Protein 2C4W (pdb70)

InterPro domains:
  IPR001874 Dehydroquinase, class II [MF_00169] (1-167)
  IPR001874 Dehydroquinase, class II [PF01220] (2-141)
  IPR001874 Dehydroquinase, class II [PIRSF001399] (1-146)
  IPR001874 Dehydroquinase, class II [PTHR21272] (1-148)
  IPR001874 Dehydroquinase, class II [TIGR01088] (2-144)
  IPR001874 Dehydroquinase, class II [cd00466] (2-143)
  IPR018509 Dehydroquinase, class II, conserved site [PS01029] (6-23)
  IPR036441 Dehydroquinase, class II superfamily [G3DSA:3.40.50.9100] (1-150)
  IPR036441 Dehydroquinase, class II superfamily [SSF52304] (1-155)

Solvent-accessible surface area: 9225 Å² total; per-residue (Å²): 102,67,149,69,124,154,55,29,124,7,44,0,0,0,0,0,0,16,105,18,61,92,22,20,120,177,87,4,96,76,71,59,60,30,32,12,102,80,1,19,102,66,0,81,66,60,12,170,145,43,143,61,68,19,83,16,47,57,58,49,5,78,131,68,41,74,0,35,93,24,1,111,92,1,81,64,49,112,20,43,0,0,0,0,4,0,14,50,45,0,21,97,5,102,49,0,9,66,20,7,118,143,2,76,41,27,7,11,0,0,7,16,54,67,7,102,76,106,72,139,136,55,69,74,22,93,0,7,93,29,10,86,31,62,27,49,39,97,4,18,107,0,0,22,62,0,0,121,36,0,18,88,70,4,47,125,74,39,59,147,96,66,52,75,224,117,104,156

B-factor: mean 28.84, std 15.96, range [11.35, 85.34]

Sequence (168 aa):
AGLVPRRGGSSHHMKILVIQGPNLNMLGHRDPRLYGMVTLDQIHEIMQQTFVKQGNLDDVELEFFQTNFEGEIIDKIQESVGSEYEGIIINPGAFSHTSIAIADAIMLAGKPVIEVHLTNIQQAREEFRKNSYTGAACGGVIMGFGPLGYNMALMAMVNNILAAEEMMKKAAFFQQEEAAQQKKNNNP

Nearest PDB structures (foldseek):
  2c4w-assembly1_A-2  TM=1.006E+00  e=9.616E-34  Helicobacter pylori
  2wks-assembly1_F-2  TM=9.704E-01  e=5.208E-27  Helicobacter pylori
  2c57-assembly1_F  TM=9.586E-01  e=1.495E-26  Helicobacter pylori
  2c57-assembly1_J  TM=9.465E-01  e=6.990E-25  Helicobacter pylori
  6cv6-assembly3_G  TM=9.467E-01  e=1.539E-14  Paraburkholderia phymatum STM815

Organism: Helicobacter pylori (strain ATCC 700392 / 26695) (NCBI:txid85962)

Structure (mmCIF, N/CA/C/O backbone):
data_2C4W
#
_entry.id   2C4W
#
_cell.length_a   131.370
_cell.length_b   131.370
_cell.length_c   131.370
_cell.angle_alpha   90.00
_cell.angle_beta   90.00
_cell.angle_gamma   90.00
#
_symmetry.space_group_name_H-M   'F 2 3'
#
loop_
_entity.id
_entity.type
_entity.pdbx_description
1 polymer '3-DEHYDROQUINATE DEHYDRATASE'
2 non-polymer 'N-TETRAZOL-5-YL 9-OXO-9H-XANTHENE-2 SULPHONAMIDE'
3 non-polymer GLYCEROL
4 non-polymer IMIDAZOLE
5 water water
#
loop_
_atom_site.group_PDB
_atom_site.id
_atom_site.type_symbol
_atom_site.label_atom_id
_atom_site.label_alt_id
_atom_site.label_comp_id
_atom_site.label_asym_id
_atom_site.label_entity_id
_atom_site.label_seq_id
_atom_site.pdbx_PDB_ins_code
_atom_site.Cartn_x
_atom_site.Cartn_y
_atom_site.Cartn_z
_atom_site.occupancy
_atom_site.B_iso_or_equiv
_atom_site.auth_seq_id
_atom_site.auth_comp_id
_atom_site.auth_asym_id
_atom_site.auth_atom_id
_atom_site.pdbx_PDB_model_num
ATOM 1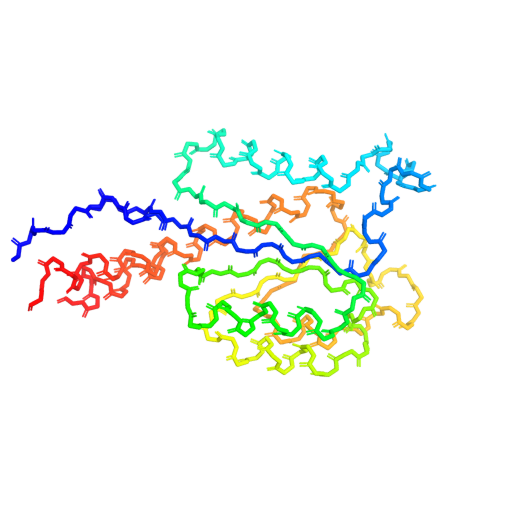 N N . ALA A 1 1 ? 0.921 87.533 87.235 1.00 36.39 -8 ALA A N 1
ATOM 2 C CA . ALA A 1 1 ? 2.321 87.525 86.697 1.00 35.24 -8 ALA A CA 1
ATOM 3 C C . ALA A 1 1 ? 3.230 88.601 87.325 1.00 35.02 -8 ALA A C 1
ATOM 4 O O . ALA A 1 1 ? 2.881 89.800 87.364 1.00 36.15 -8 ALA A O 1
ATOM 6 N N . GLY A 1 2 ? 4.417 88.176 87.761 1.00 33.28 -7 GLY A N 1
ATOM 7 C CA . GLY A 1 2 ? 5.368 89.049 88.462 1.00 31.15 -7 GLY A CA 1
ATOM 8 C C . GLY A 1 2 ? 4.947 89.329 89.900 1.00 29.60 -7 GLY A C 1
ATOM 9 O O . GLY A 1 2 ? 5.437 90.256 90.537 1.00 29.05 -7 GLY A O 1
ATOM 10 N N . LEU A 1 3 ? 4.075 88.486 90.431 1.00 27.53 -6 LEU A N 1
ATOM 11 C CA . LEU A 1 3 ? 3.520 88.728 91.754 1.00 26.75 -6 LEU A CA 1
ATOM 12 C C . LEU A 1 3 ? 4.175 87.844 92.812 1.00 25.85 -6 LEU A C 1
ATOM 13 O O . LEU A 1 3 ? 3.788 87.890 93.974 1.00 21.91 -6 LEU A O 1
ATOM 18 N N . VAL A 1 4 ? 5.156 87.030 92.421 1.00 26.33 -5 VAL A N 1
ATOM 19 C CA . VAL A 1 4 ? 5.842 86.164 93.389 1.00 28.57 -5 VAL A CA 1
ATOM 20 C C . VAL A 1 4 ? 7.324 86.544 93.468 1.00 29.90 -5 VAL A C 1
ATOM 21 O O . VAL A 1 4 ? 8.122 86.143 92.611 1.00 30.67 -5 VAL A O 1
ATOM 25 N N . PRO A 1 5 ? 7.701 87.340 94.482 1.00 31.08 -4 PRO A N 1
ATOM 26 C CA . PRO A 1 5 ? 9.101 87.701 94.608 1.00 32.75 -4 PRO A CA 1
ATOM 27 C C . PRO A 1 5 ? 10.032 86.513 94.819 1.00 34.80 -4 PRO A C 1
ATOM 28 O O . PRO A 1 5 ? 9.620 85.455 95.296 1.00 34.94 -4 PRO A O 1
ATOM 32 N N A ARG A 1 6 ? 11.281 86.699 94.383 0.50 35.88 -3 ARG A N 1
ATOM 33 N N B ARG A 1 6 ? 11.296 86.721 94.521 0.50 35.60 -3 ARG A N 1
ATOM 34 C CA A ARG A 1 6 ? 12.353 85.696 94.456 0.50 36.67 -3 ARG A CA 1
ATOM 35 C CA B ARG A 1 6 ? 12.333 85.862 95.041 0.50 36.42 -3 ARG A CA 1
ATOM 36 C C A ARG A 1 6 ? 13.559 86.257 95.222 0.50 37.37 -3 ARG A C 1
ATOM 37 C C B ARG A 1 6 ? 12.759 86.530 96.365 0.50 36.39 -3 ARG A C 1
ATOM 38 O O A ARG A 1 6 ? 13.753 87.471 95.270 0.50 37.74 -3 ARG A O 1
ATOM 39 O O B ARG A 1 6 ? 12.924 87.757 96.420 0.50 37.26 -3 ARG A O 1
ATOM 54 N N A GLY A 1 7 ? 14.405 85.376 95.753 0.50 37.80 -2 GLY A N 1
ATOM 55 N N B GLY A 1 7 ? 12.895 85.749 97.440 0.50 35.95 -2 GLY A N 1
ATOM 56 C CA A GLY A 1 7 ? 14.369 83.968 95.386 0.50 38.05 -2 GLY A CA 1
ATOM 57 C CA B GLY A 1 7 ? 12.872 84.308 97.348 0.50 35.08 -2 GLY A CA 1
ATOM 58 C C A GLY A 1 7 ? 14.216 82.959 96.511 0.50 38.23 -2 GLY A C 1
ATOM 59 C C B GLY A 1 7 ? 12.467 83.488 98.568 0.50 34.13 -2 GLY A C 1
ATOM 60 O O A GLY A 1 7 ? 13.118 82.465 96.763 0.50 38.82 -2 GLY A O 1
ATOM 61 O O B GLY A 1 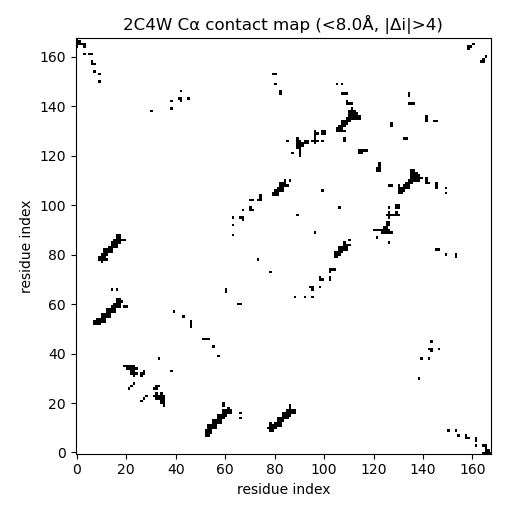7 ? 12.687 83.842 99.727 0.50 32.49 -2 GLY A O 1
ATOM 62 N N A SER A 1 8 ? 15.309 82.630 97.190 0.50 37.90 -1 SER A N 1
ATOM 63 N N B SER A 1 8 ? 11.881 82.352 98.248 0.50 33.83 -1 SER A N 1
ATOM 64 C CA A SER A 1 8 ? 15.30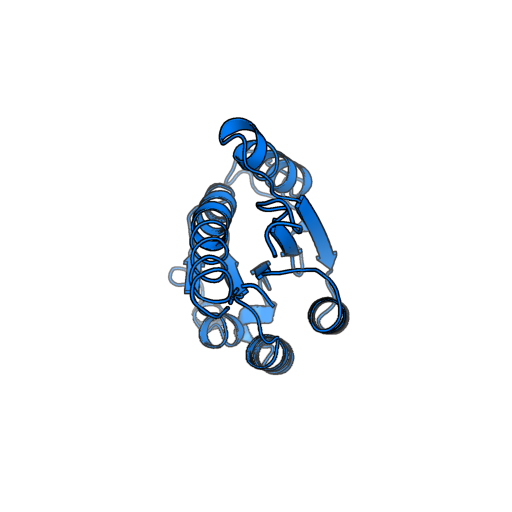9 81.393 97.965 0.50 37.65 -1 SER A CA 1
ATOM 65 C CA B SER A 1 8 ? 11.557 81.321 99.204 0.50 33.55 -1 SER A CA 1
ATOM 66 C C A SER A 1 8 ? 15.468 81.484 99.468 0.50 36.89 -1 SER A C 1
ATOM 67 C C B SER A 1 8 ? 12.809 80.810 99.925 0.50 33.50 -1 SER A C 1
ATOM 68 O O A SER A 1 8 ? 16.467 81.993 99.978 0.50 37.49 -1 SER A O 1
ATOM 69 O O B SER A 1 8 ? 12.725 80.285 101.030 0.50 33.67 -1 SER A O 1
ATOM 74 N N A HIS A 1 9 ? 14.468 80.968 100.170 0.50 36.01 0 HIS A N 1
ATOM 75 N N B HIS A 1 9 ? 13.976 80.920 99.303 0.50 33.31 0 HIS A N 1
ATOM 76 C CA A HIS A 1 9 ? 14.754 80.188 101.358 0.50 34.27 0 HIS A CA 1
ATOM 77 C CA B HIS A 1 9 ? 15.192 80.432 99.977 0.50 33.29 0 HIS A CA 1
ATOM 78 C C A HIS A 1 9 ? 14.933 78.748 100.891 0.50 34.08 0 HIS A C 1
ATOM 79 C C B HIS A 1 9 ? 15.135 78.893 100.211 0.50 33.31 0 HIS A C 1
ATOM 80 O O A HIS A 1 9 ? 13.947 78.030 100.647 0.50 34.10 0 HIS A O 1
ATOM 81 O O B HIS A 1 9 ? 14.165 78.253 99.803 0.50 33.60 0 HIS A O 1
ATOM 94 N N . MET A 1 10 ? 16.184 78.312 100.809 1.00 32.93 1 MET A N 1
ATOM 95 C CA . MET A 1 10 ? 16.432 76.864 100.735 1.00 32.21 1 MET A CA 1
ATOM 96 C C . MET A 1 10 ? 16.374 76.249 102.131 1.00 30.18 1 MET A C 1
ATOM 97 O O . MET A 1 10 ? 16.988 76.765 103.040 1.00 31.49 1 MET A O 1
ATOM 102 N N . LYS A 1 11 ? 15.635 75.158 102.283 1.00 28.58 2 LYS A N 1
ATOM 103 C CA . LYS A 1 11 ? 15.518 74.445 103.572 1.00 27.64 2 LYS A CA 1
ATOM 104 C C . LYS A 1 11 ? 16.178 73.103 103.413 1.00 24.97 2 LYS A C 1
ATOM 105 O O . LYS A 1 11 ? 15.721 72.293 102.596 1.00 24.94 2 LYS A O 1
ATOM 111 N N . ILE A 1 12 ? 17.256 72.887 104.170 1.00 21.55 3 ILE A N 1
ATOM 112 C CA . ILE A 1 12 ? 18.018 71.635 104.131 1.00 20.67 3 ILE A CA 1
ATOM 113 C C . ILE A 1 12 ? 18.001 70.969 105.490 1.00 19.23 3 ILE A C 1
ATOM 114 O O . ILE A 1 12 ? 18.289 71.600 106.512 1.00 18.44 3 ILE A O 1
ATOM 119 N N . LEU A 1 13 ? 17.699 69.672 105.479 1.00 18.27 4 LEU A N 1
ATOM 120 C CA . LEU A 1 13 ? 17.629 68.852 106.695 1.00 17.60 4 LEU A CA 1
ATOM 121 C C . LEU A 1 13 ? 18.907 68.036 106.803 1.00 16.80 4 LEU A C 1
ATOM 122 O O . LEU A 1 13 ? 19.292 67.393 105.832 1.00 17.70 4 LEU A O 1
ATOM 127 N N . VAL A 1 14 ? 19.541 68.104 107.962 1.00 15.41 5 VAL A N 1
ATOM 128 C CA . VAL A 1 14 ? 20.790 67.371 108.232 1.00 14.86 5 VAL A CA 1
ATOM 129 C C . VAL A 1 14 ? 20.490 66.272 109.271 1.00 15.16 5 VAL A C 1
ATOM 130 O O . VAL A 1 14 ? 20.114 66.580 110.384 1.00 15.12 5 VAL A O 1
ATOM 134 N N . ILE A 1 15 ? 20.621 65.003 108.875 1.00 14.31 6 ILE A N 1
ATOM 135 C CA . ILE A 1 15 ? 20.306 63.862 109.716 1.00 14.71 6 ILE A CA 1
ATOM 136 C C . ILE A 1 15 ? 21.595 63.133 110.067 1.00 14.18 6 ILE A C 1
ATOM 137 O O . ILE A 1 15 ? 22.377 62.766 109.158 1.00 13.55 6 ILE A O 1
ATOM 142 N N . GLN A 1 16 ? 21.835 62.994 111.374 1.00 14.03 7 GLN A N 1
ATOM 143 C CA . GLN A 1 16 ? 23.036 62.351 111.908 1.00 13.94 7 GLN A CA 1
ATOM 144 C C . GLN A 1 16 ? 22.625 61.066 112.611 1.00 12.62 7 GLN A C 1
ATOM 145 O O . GLN A 1 16 ? 21.742 61.083 113.464 1.00 14.02 7 GLN A O 1
ATOM 151 N N . GLY A 1 17 ? 23.291 59.972 112.273 1.00 13.04 8 GLY A N 1
ATOM 152 C CA . GLY A 1 17 ? 22.999 58.670 112.798 1.00 12.24 8 GLY A CA 1
ATOM 153 C C . GLY A 1 17 ? 23.749 58.277 114.062 1.00 12.09 8 GLY A C 1
ATOM 154 O O . GLY A 1 17 ? 24.180 59.131 114.842 1.00 12.79 8 GLY A O 1
ATOM 155 N N . PRO A 1 18 ? 23.824 56.963 114.324 1.00 12.43 9 PRO A N 1
ATOM 156 C CA . PRO A 1 18 ? 24.190 56.510 115.660 1.00 12.57 9 PRO A CA 1
ATOM 157 C C . PRO A 1 18 ? 25.617 56.896 116.066 1.00 12.83 9 PRO A C 1
ATOM 158 O O . PRO A 1 18 ? 26.542 56.966 115.238 1.00 12.59 9 PRO A O 1
ATOM 162 N N . ASN A 1 19 ? 25.763 57.138 117.368 1.00 13.17 10 ASN A N 1
ATOM 163 C CA . ASN A 1 19 ? 27.030 57.420 118.048 1.00 12.96 10 ASN A CA 1
ATOM 164 C C . ASN A 1 19 ? 27.648 58.794 117.797 1.00 13.65 10 ASN A C 1
ATOM 165 O O . ASN A 1 19 ? 28.514 59.229 118.562 1.00 14.94 10 ASN A O 1
ATOM 170 N N . LEU A 1 20 ? 27.222 59.488 116.737 1.00 14.21 11 LEU A N 1
ATOM 171 C CA . LEU A 1 20 ? 27.787 60.791 116.396 1.00 14.29 11 LEU A CA 1
ATOM 172 C C . LEU A 1 20 ? 27.627 61.847 117.483 1.00 15.00 11 LEU A C 1
ATOM 173 O O . LEU A 1 20 ? 28.470 62.758 117.589 1.00 15.50 11 LEU A O 1
ATOM 178 N N . ASN A 1 21 ? 26.581 61.723 118.290 1.00 14.85 12 ASN A N 1
ATOM 179 C CA . ASN A 1 21 ? 26.408 62.628 119.425 1.00 15.79 12 ASN A CA 1
ATOM 180 C C . ASN A 1 21 ? 27.525 62.565 120.478 1.00 16.57 12 ASN A C 1
ATOM 181 O O . ASN A 1 21 ? 27.647 63.479 121.302 1.00 17.88 12 ASN A O 1
ATOM 186 N N . MET A 1 22 ? 28.346 61.521 120.448 1.00 17.33 13 MET A N 1
ATOM 187 C CA . MET A 1 22 ? 29.435 61.386 121.415 1.00 18.13 13 MET A CA 1
ATOM 188 C C . MET A 1 22 ? 30.754 61.962 120.918 1.00 18.91 13 MET A C 1
ATOM 189 O O . MET A 1 22 ? 31.764 61.865 121.616 1.00 20.51 13 MET A O 1
ATOM 194 N N . LEU A 1 23 ? 30.764 62.541 119.717 1.00 19.03 14 LEU A N 1
ATOM 195 C CA . LEU A 1 23 ? 31.969 63.235 119.229 1.00 21.43 14 LEU A CA 1
ATOM 196 C C . LEU A 1 23 ? 32.485 64.240 120.243 1.00 22.69 14 LEU A C 1
ATOM 197 O O . LEU A 1 23 ? 31.731 65.018 120.813 1.00 22.68 14 LEU A O 1
ATOM 202 N N . GLY A 1 24 ? 33.777 64.178 120.494 1.00 25.97 15 GLY A N 1
ATOM 203 C CA . GLY A 1 24 ? 34.448 65.200 121.264 1.00 29.64 15 GLY A CA 1
ATOM 204 C C . GLY A 1 24 ? 34.301 64.957 122.734 1.00 32.88 15 GLY A C 1
ATOM 205 O O . GLY A 1 24 ? 34.706 65.796 123.547 1.00 35.04 15 GLY A O 1
ATOM 206 N N . HIS A 1 25 ? 33.722 63.813 123.090 1.00 35.90 16 HIS A N 1
ATOM 207 C CA . HIS A 1 25 ? 33.622 63.393 124.483 1.00 38.29 16 HIS A CA 1
ATOM 208 C C . HIS A 1 25 ? 34.430 62.093 124.712 1.00 40.87 16 HIS A C 1
ATOM 209 O O . HIS A 1 25 ? 35.013 61.899 125.796 1.00 42.49 16 HIS A O 1
ATOM 216 N N . ARG A 1 26 ? 34.496 61.237 123.682 0.80 42.66 17 ARG A N 1
ATOM 217 C CA . ARG A 1 26 ? 35.323 60.009 123.679 0.80 43.74 17 ARG A CA 1
ATOM 218 C C . ARG A 1 26 ? 36.459 60.123 122.665 0.80 45.08 17 ARG A C 1
ATOM 219 O O . ARG A 1 26 ? 37.605 59.744 122.931 0.80 45.85 17 ARG A O 1
ATOM 227 N N . ASP A 1 27 ? 36.071 60.591 121.483 0.80 45.93 18 ASP A N 1
ATOM 228 C CA . ASP A 1 27 ? 36.935 61.029 120.394 0.80 46.46 18 ASP A CA 1
ATOM 229 C C . ASP A 1 27 ? 36.136 62.226 119.873 0.80 47.13 18 ASP A C 1
ATOM 230 O O . ASP A 1 27 ? 35.063 62.477 120.386 0.80 47.69 18 ASP A O 1
ATOM 235 N N . PRO A 1 28 ? 36.627 62.974 118.878 0.80 47.97 19 PRO A N 1
ATOM 236 C CA . PRO A 1 28 ? 37.865 62.787 118.187 0.80 48.41 19 PRO A CA 1
ATOM 237 C C . PRO A 1 28 ? 38.974 63.664 118.771 0.80 48.70 19 PRO A C 1
ATOM 238 O O . PRO A 1 28 ? 38.941 64.897 118.666 0.80 49.13 19 PRO A O 1
ATOM 242 N N . ARG A 1 29 ? 39.938 63.012 119.411 0.80 48.74 20 ARG A N 1
ATOM 243 C CA . ARG A 1 29 ? 41.292 63.526 119.398 0.80 48.55 20 ARG A CA 1
ATOM 244 C C . ARG A 1 29 ? 41.692 63.608 117.921 0.80 48.56 20 ARG A C 1
ATOM 245 O O . ARG A 1 29 ? 42.582 64.380 117.552 0.80 48.96 20 ARG A O 1
ATOM 247 N N . LEU A 1 30 ? 41.018 62.808 117.085 0.80 48.31 21 LEU A N 1
ATOM 248 C CA . LEU A 1 30 ? 41.176 62.841 115.623 0.80 47.61 21 LEU A CA 1
ATOM 249 C C . LEU A 1 30 ? 40.887 64.195 114.962 0.80 47.23 21 LEU A C 1
ATOM 250 O O . LEU A 1 30 ? 41.444 64.475 113.897 0.80 47.69 21 LEU A O 1
ATOM 252 N N . TYR A 1 31 ? 40.019 65.010 115.571 0.80 46.16 22 TYR A N 1
ATOM 253 C CA . TYR A 1 31 ? 39.819 66.414 115.163 0.80 45.22 22 TYR A CA 1
ATOM 254 C C . TYR A 1 31 ? 39.945 67.342 116.385 0.80 44.57 22 TYR A C 1
ATOM 255 O O . TYR A 1 31 ? 39.437 68.456 116.376 0.80 45.27 22 TYR A O 1
ATOM 264 N N . GLY A 1 32 ? 40.620 66.877 117.439 0.80 43.40 23 GLY A N 1
ATOM 265 C CA . GLY A 1 32 ? 40.907 67.707 118.615 0.80 41.93 23 GLY A CA 1
ATOM 266 C C . GLY A 1 32 ? 39.703 68.090 119.461 0.80 40.86 23 GLY A C 1
ATOM 267 O O . GLY A 1 32 ? 39.609 69.223 119.943 0.80 41.87 23 GLY A O 1
ATOM 268 N N . MET A 1 33 ? 38.786 67.150 119.662 1.00 38.80 24 MET A N 1
ATOM 269 C CA . MET A 1 33 ? 37.629 67.372 120.535 1.00 36.40 24 MET A CA 1
ATOM 270 C C . MET A 1 33 ? 36.532 68.260 119.936 1.00 34.19 24 MET A C 1
ATOM 271 O O . MET A 1 33 ? 35.784 68.909 120.677 1.00 34.42 24 MET A O 1
ATOM 273 N N . VAL A 1 34 ? 36.409 68.250 118.613 1.00 31.41 25 VAL A N 1
ATOM 274 C CA . VAL A 1 34 ? 35.235 68.824 117.939 1.00 28.89 25 VAL A CA 1
ATOM 275 C C . VAL A 1 34 ? 33.982 68.022 118.348 1.00 26.01 25 VAL A C 1
ATOM 276 O O . VAL A 1 34 ? 34.011 66.818 118.336 1.00 25.44 25 VAL A O 1
ATOM 280 N N . THR A 1 35 ? 32.913 68.712 118.721 1.00 22.60 26 THR A N 1
ATOM 281 C CA . THR A 1 35 ? 31.643 68.077 119.080 1.00 21.40 26 THR A CA 1
ATOM 282 C C . THR A 1 35 ? 30.679 68.086 117.875 1.00 19.09 26 THR A C 1
ATOM 283 O O . THR A 1 35 ? 30.870 68.803 116.911 1.00 18.19 26 THR A O 1
ATOM 287 N N . LEU A 1 36 ? 29.612 67.285 117.940 1.00 17.55 27 LEU A N 1
ATOM 288 C CA . LEU A 1 36 ? 28.580 67.335 116.920 1.00 18.22 27 LEU A CA 1
ATOM 289 C C . LEU A 1 36 ? 27.911 68.715 116.827 1.00 17.54 27 LEU A C 1
ATOM 290 O O . LEU A 1 36 ? 27.731 69.228 115.725 1.00 16.44 27 LEU A O 1
ATOM 295 N N . ASP A 1 37 ? 27.579 69.338 117.959 1.00 18.02 28 ASP A N 1
ATOM 296 C CA . ASP A 1 37 ? 27.044 70.704 117.931 1.00 19.05 28 ASP A CA 1
ATOM 297 C C . ASP A 1 37 ? 27.971 71.672 117.213 1.00 18.93 28 ASP A C 1
ATOM 298 O O . ASP A 1 37 ? 27.511 72.511 116.439 1.00 18.62 28 ASP A O 1
ATOM 303 N N . GLN A 1 38 ? 29.269 71.529 117.451 1.00 18.01 29 GLN A N 1
ATOM 304 C CA . GLN A 1 38 ? 30.261 72.337 116.745 1.00 19.72 29 GLN A CA 1
ATOM 305 C C . GLN A 1 38 ? 30.257 72.146 115.231 1.00 18.77 29 GLN A C 1
ATOM 306 O O . GLN A 1 38 ? 30.341 73.130 114.487 1.00 19.31 29 GLN A O 1
ATOM 312 N N . ILE A 1 39 ? 30.132 70.893 114.754 1.00 17.85 30 ILE A N 1
ATOM 313 C CA . ILE A 1 39 ? 29.953 70.681 113.315 1.00 17.97 30 ILE A CA 1
ATOM 314 C C . ILE A 1 39 ? 28.728 71.453 112.787 1.00 17.74 30 ILE A C 1
ATOM 315 O O . ILE A 1 39 ? 28.766 72.082 111.714 1.00 17.47 30 ILE A O 1
ATOM 320 N N . HIS A 1 40 ? 27.634 71.428 113.540 1.00 17.25 31 HIS A N 1
ATOM 321 C CA . HIS A 1 40 ? 26.420 72.118 113.101 1.00 17.65 31 HIS A CA 1
ATOM 322 C C . HIS A 1 40 ? 26.608 73.646 113.047 1.00 18.28 31 HIS A C 1
ATOM 323 O O . HIS A 1 40 ? 26.187 74.290 112.099 1.00 18.26 31 HIS A O 1
ATOM 330 N N . GLU A 1 41 ? 27.317 74.161 114.039 1.00 18.52 32 GLU A N 1
ATOM 331 C CA . GLU A 1 41 ? 27.703 75.577 114.046 1.00 19.11 32 GLU A CA 1
ATOM 332 C C . GLU A 1 41 ? 28.580 75.943 112.844 1.00 19.15 32 GLU A C 1
ATOM 333 O O . GLU A 1 41 ? 28.402 76.995 112.233 1.00 20.22 32 GLU A O 1
ATOM 339 N N . ILE A 1 42 ? 29.523 75.077 112.509 1.00 18.70 33 ILE A N 1
ATOM 340 C CA . ILE A 1 42 ? 30.372 75.231 111.334 1.00 18.73 33 ILE A CA 1
ATOM 341 C C . ILE A 1 42 ? 29.561 75.344 110.057 1.00 18.27 33 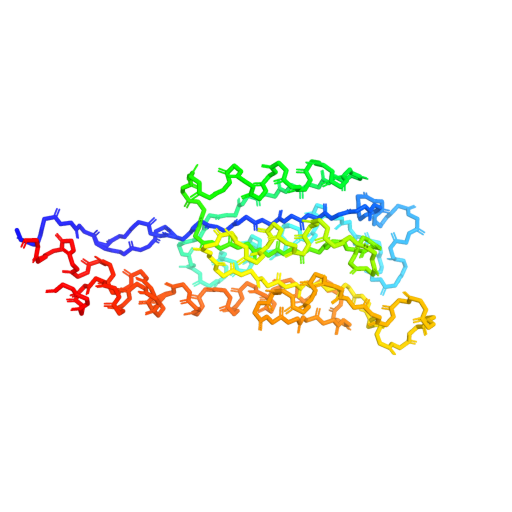ILE A C 1
ATOM 342 O O . ILE A 1 42 ? 29.802 76.219 109.201 1.00 19.23 33 ILE A O 1
ATOM 347 N N . MET A 1 43 ? 28.556 74.491 109.926 1.00 17.78 34 MET A N 1
ATOM 348 C CA . MET A 1 43 ? 27.657 74.554 108.774 1.00 18.90 34 MET A CA 1
ATOM 349 C C . MET A 1 43 ? 26.886 75.874 108.729 1.00 20.25 34 MET A C 1
ATOM 350 O O . MET A 1 43 ? 26.756 76.484 107.671 1.00 20.00 34 MET A O 1
ATOM 355 N N . GLN A 1 44 ? 26.386 76.326 109.878 1.00 20.88 35 GLN A N 1
ATOM 356 C CA A GLN A 1 44 ? 25.673 77.600 109.957 0.50 21.69 35 GLN A CA 1
ATOM 357 C CA B GLN A 1 44 ? 25.668 77.596 109.939 0.50 21.42 35 GLN A CA 1
ATOM 358 C C . GLN A 1 44 ? 26.579 78.766 109.566 1.00 22.01 35 GLN A C 1
ATOM 359 O O . GLN A 1 44 ? 26.146 79.681 108.868 1.00 23.18 35 GLN A O 1
ATOM 370 N N . THR A 1 45 ? 27.829 78.722 110.020 1.00 22.40 36 THR A N 1
ATOM 371 C CA . THR A 1 45 ? 28.810 79.761 109.675 1.00 23.25 36 THR A CA 1
ATOM 372 C C . THR A 1 45 ? 29.096 79.760 108.172 1.00 24.17 36 THR A C 1
ATOM 373 O O . THR A 1 45 ? 29.251 80.805 107.560 1.00 24.62 36 THR A O 1
ATOM 377 N N . PHE A 1 46 ? 29.171 78.581 107.559 1.00 24.65 37 PHE A N 1
ATOM 378 C CA . PHE A 1 46 ? 29.344 78.493 106.113 1.00 25.44 37 PHE A CA 1
ATOM 379 C C . PHE A 1 46 ? 28.250 79.248 105.366 1.00 26.45 37 PHE A C 1
ATOM 380 O O . PHE A 1 46 ? 28.531 80.005 104.427 1.00 27.01 37 PHE A O 1
ATOM 388 N N . VAL A 1 47 ? 27.010 79.064 105.798 1.00 28.34 38 VAL A N 1
ATOM 389 C CA . VAL A 1 47 ? 25.840 79.736 105.244 1.00 29.32 38 VAL A CA 1
ATOM 390 C C . VAL A 1 47 ? 25.982 81.252 105.412 1.00 31.21 38 VAL A C 1
ATOM 391 O O . VAL A 1 47 ? 25.770 81.992 104.457 1.00 32.40 38 VAL A O 1
ATOM 395 N N . LYS A 1 48 ? 26.311 81.686 106.628 1.00 32.51 39 LYS A N 1
ATOM 396 C CA . LYS A 1 48 ? 26.481 83.118 106.939 1.00 33.39 39 LYS A CA 1
ATOM 397 C C . LYS A 1 48 ? 27.591 83.728 106.089 1.00 34.29 39 LYS A C 1
ATOM 398 O O . LYS A 1 48 ? 27.377 84.760 105.432 1.00 35.23 39 LYS A O 1
ATOM 404 N N . GLN A 1 49 ? 28.771 83.112 106.106 1.00 34.82 40 GLN A N 1
ATOM 405 C CA . GLN A 1 49 ? 29.918 83.630 105.351 1.00 35.94 40 GLN A CA 1
ATOM 406 C C . GLN A 1 49 ? 29.633 83.764 103.850 1.00 36.47 40 GLN A C 1
ATOM 407 O O . GLN A 1 49 ? 30.193 84.643 103.191 1.00 36.82 40 GLN A O 1
ATOM 413 N N . GLY A 1 50 ? 28.776 82.904 103.307 1.00 36.57 41 GLY A N 1
ATOM 414 C CA . GLY A 1 50 ? 28.368 82.989 101.900 1.00 36.93 41 GLY A CA 1
ATOM 415 C C . GLY A 1 50 ? 27.134 83.850 101.644 1.00 37.44 41 GLY A C 1
ATOM 416 O O . GLY A 1 50 ? 26.665 83.960 100.499 1.00 37.34 41 GLY A O 1
ATOM 417 N N . ASN A 1 51 ? 26.603 84.446 102.711 1.00 37.99 42 ASN A N 1
ATOM 418 C CA . ASN A 1 51 ? 25.400 85.272 102.644 1.00 37.52 42 ASN A CA 1
ATOM 419 C C . ASN A 1 51 ? 24.266 84.505 101.966 1.00 37.42 42 ASN A C 1
ATOM 420 O O . ASN A 1 51 ? 23.490 85.064 101.194 1.00 38.55 42 ASN A O 1
ATOM 425 N N . LEU A 1 52 ? 24.176 83.209 102.262 1.00 36.39 43 LEU A N 1
ATOM 426 C CA . LEU A 1 52 ? 23.232 82.333 101.582 1.00 35.01 43 LEU A CA 1
ATOM 427 C C . LEU A 1 52 ? 21.912 82.349 102.303 1.00 33.76 43 LEU A C 1
ATOM 428 O O . LEU A 1 52 ? 21.860 82.492 103.550 1.00 34.18 43 LEU A O 1
ATOM 433 N N . ASP A 1 53 ? 20.854 82.175 101.522 1.00 32.18 44 ASP A N 1
ATOM 434 C CA A ASP A 1 53 ? 19.506 82.188 102.047 0.50 30.62 44 ASP A CA 1
ATOM 435 C CA B ASP A 1 53 ? 19.491 82.169 102.045 0.50 32.26 44 ASP A CA 1
ATOM 436 C C . ASP A 1 53 ? 19.072 80.741 102.306 1.00 30.43 44 ASP A C 1
ATOM 437 O O . ASP A 1 53 ? 18.225 80.180 101.605 1.00 29.81 44 ASP A O 1
ATOM 446 N N . VAL A 1 54 ? 19.689 80.164 103.317 1.00 28.83 45 VAL A N 1
ATOM 447 C CA . VAL A 1 54 ? 19.517 78.756 103.604 1.00 27.93 45 VAL A CA 1
ATOM 448 C C . VAL A 1 54 ? 19.142 78.587 105.056 1.00 27.12 45 VAL A C 1
ATOM 449 O O . VAL A 1 54 ? 19.763 79.185 105.954 1.00 28.06 45 VAL A O 1
ATOM 453 N N . GLU A 1 55 ? 18.139 77.753 105.278 1.00 26.40 46 GLU A N 1
ATOM 454 C CA . GLU A 1 55 ? 17.712 77.364 106.616 1.00 25.95 46 GLU A CA 1
ATOM 455 C C . GLU A 1 55 ? 18.152 75.926 106.842 1.00 23.63 46 GLU A C 1
ATOM 456 O O . GLU A 1 55 ? 17.788 75.080 106.072 1.00 24.59 46 GLU A O 1
ATOM 462 N N . LEU A 1 56 ? 18.910 75.695 107.898 1.00 21.79 47 LEU A N 1
ATOM 463 C CA . LEU A 1 56 ? 19.305 74.324 108.303 1.00 21.48 47 LEU A CA 1
ATOM 464 C C . LEU A 1 56 ? 18.492 73.834 109.501 1.00 21.73 47 LEU A C 1
ATOM 465 O O . LEU A 1 56 ? 18.231 74.591 110.452 1.00 22.89 47 LEU A O 1
ATOM 470 N N . GLU A 1 57 ? 18.062 72.576 109.428 1.00 20.69 48 GLU A N 1
ATOM 471 C CA . GLU A 1 57 ? 17.508 71.868 110.570 1.00 20.67 48 GLU A CA 1
ATOM 472 C C . GLU A 1 57 ? 18.400 70.665 110.848 1.00 18.86 48 GLU A C 1
ATOM 473 O O . GLU A 1 57 ? 18.742 69.946 109.926 1.00 20.41 48 GLU A O 1
ATOM 479 N N . PHE A 1 58 ? 18.718 70.459 112.113 1.00 18.92 49 PHE A N 1
ATOM 480 C CA . PHE A 1 58 ? 19.612 69.357 112.554 1.00 17.36 49 PHE A CA 1
ATOM 481 C C . PHE A 1 58 ? 18.863 68.317 113.368 1.00 17.63 49 PHE A C 1
ATOM 482 O O . PHE A 1 58 ? 18.024 68.675 114.202 1.00 18.40 49 PHE A O 1
ATOM 490 N N . PHE A 1 59 ? 19.180 67.043 113.142 1.00 16.97 50 PHE A N 1
ATOM 491 C CA . PHE A 1 59 ? 18.540 65.934 113.863 1.00 16.33 50 PHE A CA 1
ATOM 492 C C . PHE A 1 59 ? 19.560 64.804 114.016 1.00 16.22 50 PHE A C 1
ATOM 493 O O . PHE A 1 59 ? 20.182 64.405 113.013 1.00 17.22 50 PHE A O 1
ATOM 501 N N . GLN A 1 60 ? 19.755 64.328 115.248 1.00 15.42 51 GLN A N 1
ATOM 502 C CA . GLN A 1 60 ? 20.596 63.163 115.530 1.00 15.06 51 GLN A CA 1
ATOM 503 C C . GLN A 1 60 ? 19.765 62.105 116.250 1.00 14.95 51 GLN A C 1
ATOM 504 O O . GLN A 1 60 ? 18.933 62.419 117.119 1.00 13.88 51 GLN A O 1
ATOM 510 N N . THR A 1 61 ? 20.033 60.845 115.900 1.00 13.72 52 THR A N 1
ATOM 511 C CA . THR A 1 61 ? 19.405 59.721 116.579 1.00 14.18 52 THR A CA 1
ATOM 512 C C . THR A 1 61 ? 20.233 58.450 116.487 1.00 13.78 52 THR A C 1
ATOM 513 O O . THR A 1 61 ? 20.980 58.273 115.511 1.00 13.01 52 THR A O 1
ATOM 517 N N . ASN A 1 62 ? 20.085 57.572 117.490 1.00 13.69 53 ASN A N 1
ATOM 518 C CA . ASN A 1 62 ? 20.660 56.233 117.463 1.00 13.69 53 ASN A CA 1
ATOM 519 C C . ASN A 1 62 ? 19.681 55.174 116.953 1.00 13.61 53 ASN A C 1
ATOM 520 O O . ASN A 1 62 ? 20.006 53.989 116.945 1.00 13.55 53 ASN A O 1
ATOM 525 N N . PHE A 1 63 ? 18.502 55.610 116.483 1.00 14.38 54 PHE A N 1
ATOM 526 C CA . PHE A 1 63 ? 17.440 54.700 116.037 1.00 13.77 54 PHE A CA 1
ATOM 527 C C . PHE A 1 63 ? 17.238 54.698 114.515 1.00 13.77 54 PHE A C 1
ATOM 528 O O . PHE A 1 63 ? 16.916 55.721 113.936 1.00 14.06 54 PHE A O 1
ATOM 536 N N . GLU A 1 64 ? 17.328 53.536 113.893 1.00 13.32 55 GLU A N 1
ATOM 537 C CA . GLU A 1 64 ? 17.024 53.359 112.469 1.00 14.24 55 GLU A CA 1
ATOM 538 C C . GLU A 1 64 ? 15.626 53.891 112.140 1.00 13.57 55 GLU A C 1
ATOM 539 O O . GLU A 1 64 ? 15.431 54.611 111.160 1.00 13.86 55 GLU A O 1
ATOM 545 N N . GLY A 1 65 ? 14.654 53.517 112.946 1.00 13.72 56 GLY A N 1
ATOM 546 C CA . GLY A 1 65 ? 13.269 53.949 112.721 1.00 13.98 56 GLY A CA 1
ATOM 547 C C . GLY A 1 65 ? 13.044 55.441 112.812 1.00 13.70 56 GLY A C 1
ATOM 548 O O . GLY A 1 65 ? 12.181 55.982 112.095 1.00 13.95 56 GLY A O 1
ATOM 549 N N . GLU A 1 66 ? 13.807 56.109 113.683 1.00 13.64 57 GLU A N 1
ATOM 550 C CA . GLU A 1 66 ? 13.695 57.576 113.788 1.00 14.07 57 GLU A CA 1
ATOM 551 C C . GLU A 1 66 ? 14.283 58.255 112.530 1.00 14.17 57 GLU A C 1
ATOM 552 O O . GLU A 1 66 ? 13.774 59.294 112.088 1.00 14.38 57 GLU A O 1
ATOM 558 N N . ILE A 1 67 ? 15.340 57.686 111.971 1.00 13.88 58 ILE A N 1
ATOM 559 C CA . ILE A 1 67 ? 15.882 58.188 110.699 1.00 13.64 58 ILE A CA 1
ATOM 560 C C . ILE A 1 67 ? 14.823 58.042 109.613 1.00 14.04 58 ILE A C 1
ATOM 561 O O . ILE A 1 67 ? 14.576 59.010 108.891 1.00 13.52 58 ILE A O 1
ATOM 566 N N . ILE A 1 68 ? 14.171 56.869 109.505 1.00 12.98 59 ILE A N 1
ATOM 567 C CA . ILE A 1 68 ? 13.155 56.676 108.463 1.00 13.56 59 ILE A CA 1
ATOM 568 C C . ILE A 1 68 ? 11.971 57.614 108.690 1.00 13.88 59 ILE A C 1
ATOM 569 O O . ILE A 1 68 ? 11.505 58.250 107.745 1.00 13.98 59 ILE A O 1
ATOM 574 N N . ASP A 1 69 ? 11.491 57.713 109.926 1.00 14.00 60 ASP A N 1
ATOM 575 C CA . ASP A 1 69 ? 10.402 58.645 110.236 1.00 14.66 60 ASP A CA 1
ATOM 576 C C . ASP A 1 69 ? 10.775 60.052 109.773 1.00 14.83 60 ASP A C 1
ATOM 577 O O . ASP A 1 69 ? 9.932 60.758 109.199 1.00 15.84 60 ASP A O 1
ATOM 582 N N . LYS A 1 70 ? 11.997 60.491 110.061 1.00 15.45 61 LYS A N 1
ATOM 583 C CA . LYS A 1 70 ? 12.407 61.877 109.748 1.00 16.05 61 LYS A CA 1
ATOM 584 C C . LYS A 1 70 ? 12.460 62.098 108.238 1.00 16.21 61 LYS A C 1
ATOM 585 O O . LYS A 1 70 ? 12.062 63.147 107.733 1.00 17.92 61 LYS A O 1
ATOM 591 N N . ILE A 1 71 ? 12.959 61.115 107.486 1.00 15.72 62 ILE A N 1
ATOM 592 C CA . ILE A 1 71 ? 13.001 61.216 106.047 1.00 16.06 62 ILE A CA 1
ATOM 593 C C . ILE A 1 71 ? 11.576 61.333 105.511 1.00 17.27 62 ILE A C 1
ATOM 594 O O . ILE A 1 71 ? 11.295 62.126 104.607 1.00 18.39 62 ILE A O 1
ATOM 599 N N . GLN A 1 72 ? 10.675 60.526 106.052 1.00 16.85 63 GLN A N 1
ATOM 600 C CA . GLN A 1 72 ? 9.283 60.533 105.594 1.00 18.71 63 GLN A CA 1
ATOM 601 C C . GLN A 1 72 ? 8.593 61.858 105.885 1.00 20.64 63 GLN A C 1
ATOM 602 O O . GLN A 1 72 ? 7.799 62.346 105.079 1.00 22.07 63 GLN A O 1
ATOM 608 N N . GLU A 1 73 ? 8.872 62.436 107.044 1.00 22.53 64 GLU A N 1
ATOM 609 C CA . GLU A 1 73 ? 8.253 63.696 107.474 1.00 24.78 64 GLU A CA 1
ATOM 610 C C . GLU A 1 73 ? 8.692 64.845 106.546 1.00 26.28 64 GLU A C 1
ATOM 611 O O . GLU A 1 73 ? 7.976 65.828 106.383 1.00 27.39 64 GLU A O 1
ATOM 622 N N . SER A 1 74 ? 9.834 64.690 105.892 1.00 28.09 65 SER A N 1
ATOM 623 C CA . SER A 1 74 ? 10.345 65.678 104.923 1.00 29.85 65 SER A CA 1
ATOM 624 C C . SER A 1 74 ? 9.670 65.602 103.552 1.00 32.16 65 SER A C 1
ATOM 625 O O . SER A 1 74 ? 9.693 66.590 102.802 1.00 32.03 65 SER A O 1
ATOM 628 N N . VAL A 1 75 ? 9.140 64.432 103.194 1.00 34.50 66 VAL A N 1
ATOM 629 C CA . VAL A 1 75 ? 8.612 64.197 101.853 1.00 36.57 66 VAL A CA 1
ATOM 630 C C . VAL A 1 75 ? 7.444 65.142 101.610 1.00 38.69 66 VAL A C 1
ATOM 631 O O . VAL A 1 75 ? 7.430 65.898 100.627 1.00 39.77 66 VAL A O 1
ATOM 635 N N . GLY A 1 76 ? 6.475 65.088 102.515 1.00 40.11 67 GLY A N 1
ATOM 636 C CA . GLY A 1 76 ? 5.414 66.066 102.563 1.00 41.28 67 GLY A CA 1
ATOM 637 C C . GLY A 1 76 ? 5.803 67.062 103.625 1.00 42.56 67 GLY A C 1
ATOM 638 O O . GLY A 1 76 ? 5.509 66.856 104.815 1.00 43.92 67 GLY A O 1
ATOM 639 N N . SER A 1 77 ? 6.509 68.112 103.202 1.00 43.40 68 SER A N 1
ATOM 640 C CA . SER A 1 77 ? 6.851 69.244 104.073 1.00 43.44 68 SER A CA 1
ATOM 641 C C . SER A 1 77 ? 8.205 69.831 103.744 1.00 43.36 68 SER A C 1
ATOM 642 O O . SER A 1 77 ? 9.255 69.251 104.088 1.00 43.84 68 SER A O 1
ATOM 645 N N . GLU A 1 78 ? 8.155 70.945 103.016 1.00 42.61 69 GLU A N 1
ATOM 646 C CA . GLU A 1 78 ? 9.100 72.059 103.132 1.00 42.02 69 GLU A CA 1
ATOM 647 C C . GLU A 1 78 ? 10.622 71.831 102.915 1.00 40.80 69 GLU A C 1
ATOM 648 O O . GLU A 1 78 ? 11.291 72.715 102.374 1.00 41.41 69 GLU A O 1
ATOM 654 N N . TYR A 1 79 ? 11.191 70.704 103.339 1.00 38.67 70 TYR A N 1
ATOM 655 C CA . TYR A 1 79 ? 12.642 70.508 103.165 1.00 36.47 70 TYR A CA 1
ATOM 656 C C . TYR A 1 79 ? 12.940 70.167 101.718 1.00 34.14 70 TYR A C 1
ATOM 657 O O . TYR A 1 79 ? 12.299 69.296 101.148 1.00 34.50 70 TYR A O 1
ATOM 666 N N . GLU A 1 80 ? 13.883 70.892 101.121 1.00 30.99 71 GLU A N 1
ATOM 667 C CA . GLU A 1 80 ? 14.192 70.741 99.702 1.00 28.94 71 GLU A CA 1
ATOM 668 C C . GLU A 1 80 ? 15.255 69.657 99.458 1.00 25.04 71 GLU A C 1
ATOM 669 O O . GLU A 1 80 ? 15.292 69.090 98.377 1.00 23.21 71 GLU A O 1
ATOM 675 N N . GLY A 1 81 ? 16.116 69.404 100.447 1.00 22.05 72 GLY A N 1
ATOM 676 C CA . GLY A 1 81 ? 17.170 68.368 100.313 1.00 20.75 72 GLY A CA 1
ATOM 677 C C . GLY A 1 81 ? 17.630 67.853 101.665 1.00 18.60 72 GLY A C 1
ATOM 678 O O . GLY A 1 81 ? 17.360 68.476 102.690 1.00 18.11 72 GLY A O 1
ATOM 679 N N . ILE A 1 82 ? 18.301 66.692 101.659 1.00 16.38 73 ILE A N 1
ATOM 680 C CA . ILE A 1 82 ? 18.800 66.096 102.899 1.00 16.93 73 ILE A CA 1
ATOM 681 C C . ILE A 1 82 ? 20.298 65.818 102.798 1.00 15.31 73 ILE A C 1
ATOM 682 O O . ILE A 1 82 ? 20.778 65.294 101.810 1.00 16.56 73 ILE A O 1
ATOM 687 N N . ILE A 1 83 ? 21.015 66.180 103.856 1.00 14.80 74 ILE A N 1
ATOM 688 C CA . ILE A 1 83 ? 22.408 65.738 104.051 1.00 14.69 74 ILE A CA 1
ATOM 689 C C . ILE A 1 83 ? 22.353 64.723 105.165 1.00 13.91 74 ILE A C 1
ATOM 690 O O . ILE A 1 83 ? 21.878 65.039 106.250 1.00 14.21 74 ILE A O 1
ATOM 695 N N . ILE A 1 84 ? 22.833 63.509 104.914 1.00 13.58 75 ILE A N 1
ATOM 696 C CA . ILE A 1 84 ? 22.711 62.441 105.892 1.00 13.38 75 ILE A CA 1
ATOM 697 C C . ILE A 1 84 ? 24.042 61.727 106.145 1.00 12.43 75 ILE A C 1
ATOM 698 O O . ILE A 1 84 ? 24.796 61.452 105.204 1.00 13.49 75 ILE A O 1
ATOM 703 N N . ASN A 1 85 ? 24.333 61.479 107.421 1.00 12.51 76 ASN A N 1
ATOM 704 C CA . ASN A 1 85 ? 25.365 60.533 107.809 1.00 12.98 76 ASN A CA 1
ATOM 705 C C . ASN A 1 85 ? 24.710 59.387 108.594 1.00 12.75 76 ASN A C 1
ATOM 706 O O . ASN A 1 85 ? 24.534 59.500 109.799 1.00 12.65 76 ASN A O 1
ATOM 711 N N . PRO A 1 86 ? 24.368 58.281 107.910 1.00 13.53 77 PRO A N 1
ATOM 712 C CA . PRO A 1 86 ? 23.782 57.156 108.637 1.00 13.23 77 PRO A CA 1
ATOM 713 C C . PRO A 1 86 ? 24.809 56.385 109.500 1.00 12.70 77 PRO A C 1
ATOM 714 O O . PRO A 1 86 ? 24.408 55.452 110.207 1.00 12.93 77 PRO A O 1
ATOM 718 N N . GLY A 1 87 ? 26.095 56.756 109.448 1.00 12.73 78 GLY A N 1
ATOM 719 C CA . GLY A 1 87 ? 27.127 56.084 110.242 1.00 12.49 78 GLY A CA 1
ATOM 720 C C . GLY A 1 87 ? 27.107 54.593 110.028 1.00 11.99 78 GLY A C 1
ATOM 721 O O . GLY A 1 87 ? 26.960 54.133 108.893 1.00 13.18 78 GLY A O 1
ATOM 722 N N . ALA A 1 88 ? 27.206 53.838 111.109 1.00 11.96 79 ALA A N 1
ATOM 723 C CA . ALA A 1 88 ? 27.264 52.387 111.030 1.00 12.34 79 ALA A CA 1
ATOM 724 C C . ALA A 1 88 ? 26.040 51.738 110.380 1.00 13.00 79 ALA A C 1
ATOM 725 O O . ALA A 1 88 ? 26.127 50.611 109.913 1.00 14.72 79 ALA A O 1
ATOM 727 N N . PHE A 1 89 ? 24.886 52.417 110.335 1.00 12.73 80 PHE A N 1
ATOM 728 C CA . PHE A 1 89 ? 23.720 51.867 109.639 1.00 12.90 80 PHE A CA 1
ATOM 729 C C . PHE A 1 89 ? 23.888 51.835 108.123 1.00 13.25 80 PHE A C 1
ATOM 730 O O . PHE A 1 89 ? 23.169 51.135 107.430 1.00 13.87 80 PHE A O 1
ATOM 738 N N . SER A 1 90 ? 24.839 52.610 107.596 1.00 13.32 81 SER A N 1
ATOM 739 C CA . SER A 1 90 ? 25.056 52.645 106.146 1.00 14.94 81 SER A CA 1
ATOM 740 C C . SER A 1 90 ? 25.336 51.246 105.581 1.00 15.03 81 SER A C 1
ATOM 741 O O . SER A 1 90 ? 24.947 50.950 104.455 1.00 15.61 81 SER A O 1
ATOM 744 N N . HIS A 1 91 ? 26.036 50.415 106.356 1.00 15.93 82 HIS A N 1
ATOM 745 C CA . HIS A 1 91 ? 26.510 49.113 105.859 1.00 16.77 82 HIS A CA 1
ATOM 746 C C . HIS A 1 91 ? 25.450 48.029 105.908 1.00 17.80 82 HIS A C 1
ATOM 747 O O . HIS A 1 91 ? 25.606 46.985 105.253 1.00 19.86 82 HIS A O 1
ATOM 754 N N . THR A 1 92 ? 24.365 48.285 106.641 1.00 17.94 83 THR A N 1
ATOM 755 C CA . THR A 1 92 ? 23.361 47.257 106.937 1.00 18.86 83 THR A CA 1
ATOM 756 C C . THR A 1 92 ? 21.900 47.597 106.609 1.00 18.68 83 THR A C 1
ATOM 757 O O . THR A 1 92 ? 21.093 46.680 106.356 1.00 19.31 83 THR A O 1
ATOM 761 N N . SER A 1 93 ? 21.544 48.870 106.631 1.00 17.49 84 SER A N 1
ATOM 762 C CA . SER A 1 93 ? 20.137 49.260 106.557 1.00 16.26 84 SER A CA 1
ATOM 763 C C . SER A 1 93 ? 19.616 49.381 105.135 1.00 15.78 84 SER A C 1
ATOM 764 O O . SER A 1 93 ? 19.603 50.449 104.520 1.00 15.78 84 SER A O 1
ATOM 767 N N . ILE A 1 94 ? 19.104 48.276 104.626 1.00 14.68 85 ILE A N 1
ATOM 768 C CA . ILE A 1 94 ? 18.348 48.323 103.387 1.00 14.61 85 ILE A CA 1
ATOM 769 C C . ILE A 1 94 ? 17.125 49.235 103.541 1.00 14.06 85 ILE A C 1
ATOM 770 O O . ILE A 1 94 ? 16.750 49.948 102.604 1.00 14.75 85 ILE A O 1
ATOM 775 N N . ALA A 1 95 ? 16.522 49.225 104.730 1.00 13.77 86 ALA A N 1
ATOM 776 C CA . ALA A 1 95 ? 15.310 50.019 104.950 1.00 13.26 86 ALA A CA 1
ATOM 777 C C . ALA A 1 95 ? 15.568 51.516 104.821 1.00 13.41 86 ALA A C 1
ATOM 778 O O . ALA A 1 95 ? 14.760 52.263 104.233 1.00 13.67 86 ALA A O 1
ATOM 780 N N . ILE A 1 96 ? 16.654 52.001 105.407 1.00 13.32 87 ILE A N 1
ATOM 781 C CA . ILE A 1 96 ? 16.997 53.430 105.233 1.00 13.63 87 ILE A CA 1
ATOM 782 C C . ILE A 1 96 ? 17.346 53.731 103.767 1.00 13.60 87 ILE A C 1
ATOM 783 O O . ILE A 1 96 ? 16.929 54.750 103.223 1.00 14.10 87 ILE A O 1
ATOM 788 N N . ALA A 1 97 ? 18.121 52.857 103.131 1.00 14.02 88 ALA A N 1
ATOM 789 C CA . ALA A 1 97 ? 18.422 53.032 101.718 1.00 14.08 88 ALA A CA 1
ATOM 790 C C . ALA A 1 97 ? 17.152 53.150 100.853 1.00 14.40 88 ALA A C 1
ATOM 791 O O . ALA A 1 97 ? 17.059 54.028 99.978 1.00 15.07 88 ALA A O 1
ATOM 793 N N . ASP A 1 98 ? 16.157 52.282 101.103 1.00 13.78 89 ASP A N 1
ATOM 794 C CA . ASP A 1 98 ? 14.900 52.358 100.389 1.00 14.53 89 ASP A CA 1
ATOM 795 C C . ASP A 1 98 ? 14.159 53.650 100.679 1.00 14.27 89 ASP A C 1
ATOM 796 O O . ASP A 1 98 ? 13.511 54.207 99.792 1.00 16.28 89 ASP A O 1
ATOM 801 N N . ALA A 1 99 ? 14.196 54.123 101.928 1.00 13.94 90 ALA A N 1
ATOM 802 C CA . ALA A 1 99 ? 13.554 55.391 102.282 1.00 15.04 90 ALA A CA 1
ATOM 803 C C . ALA A 1 99 ? 14.168 56.565 101.525 1.00 15.34 90 ALA A C 1
ATOM 804 O O . ALA A 1 99 ? 13.466 57.471 101.070 1.00 16.91 90 ALA A O 1
ATOM 806 N N . ILE A 1 100 ? 15.486 56.537 101.374 1.00 15.34 91 ILE A N 1
ATOM 807 C CA . ILE A 1 100 ? 16.197 57.551 100.587 1.00 16.82 91 ILE A CA 1
ATOM 808 C C . ILE A 1 100 ? 15.789 57.480 99.114 1.00 18.59 91 ILE A C 1
ATOM 809 O O . ILE A 1 100 ? 15.540 58.512 98.492 1.00 19.35 91 ILE A O 1
ATOM 814 N N . MET A 1 101 ? 15.736 56.261 98.583 1.00 19.71 92 MET A N 1
ATOM 815 C CA . MET A 1 101 ? 15.398 56.023 97.173 1.00 21.90 92 MET A CA 1
ATOM 816 C C . MET A 1 101 ? 14.133 56.713 96.817 1.00 23.11 92 MET A C 1
ATOM 817 O O . MET A 1 101 ? 14.003 57.249 95.687 1.00 24.96 92 MET A O 1
ATOM 825 N N . LEU A 1 102 ? 13.159 56.669 97.721 1.00 23.74 93 LEU A N 1
ATOM 826 C CA . LEU A 1 102 ? 11.864 57.224 97.363 1.00 25.76 93 LEU A CA 1
ATOM 827 C C . LEU A 1 102 ? 11.572 58.527 98.099 1.00 25.64 93 LEU A C 1
ATOM 828 O O . LEU A 1 102 ? 10.429 58.954 98.147 1.00 27.40 93 LEU A O 1
ATOM 833 N N . ALA A 1 103 ? 12.604 59.226 98.576 1.00 24.79 94 ALA A N 1
ATOM 834 C CA . ALA A 1 103 ? 12.411 60.507 99.257 1.00 24.84 94 ALA A CA 1
ATOM 835 C C . ALA A 1 103 ? 11.932 61.638 98.323 1.00 25.36 94 ALA A C 1
ATOM 836 O O . ALA A 1 103 ? 11.386 62.649 98.796 1.00 26.91 94 ALA A O 1
ATOM 838 N N . GLY A 1 104 ? 12.156 61.485 97.025 1.00 24.93 95 GLY A N 1
ATOM 839 C CA . GLY A 1 104 ? 11.691 62.476 96.049 1.00 24.84 95 GLY A CA 1
ATOM 840 C C . GLY A 1 104 ? 12.439 63.795 96.076 1.00 24.81 95 GLY A C 1
ATOM 841 O O . GLY A 1 104 ? 11.925 64.845 95.639 1.00 26.15 95 GLY A O 1
ATOM 842 N N . LYS A 1 105 ? 13.652 63.759 96.598 1.00 23.56 96 LYS A N 1
ATOM 843 C CA . LYS A 1 105 ? 14.480 64.959 96.693 1.00 22.41 96 LYS A CA 1
ATOM 844 C C . LYS A 1 105 ? 15.959 64.580 96.731 1.00 20.35 96 LYS A C 1
ATOM 845 O O . LYS A 1 105 ? 16.250 63.430 97.003 1.00 20.52 96 LYS A O 1
ATOM 851 N N . PRO A 1 106 ? 16.866 65.527 96.456 1.00 18.34 97 PRO A N 1
ATOM 852 C CA . PRO A 1 106 ? 18.303 65.203 96.546 1.00 17.94 97 PRO A CA 1
ATOM 853 C C . PRO A 1 106 ? 18.736 64.836 97.958 1.00 17.19 97 PRO A C 1
ATOM 854 O O . PRO A 1 106 ? 18.369 65.515 98.915 1.00 16.92 97 PRO A O 1
ATOM 858 N N . VAL A 1 107 ? 19.553 63.781 98.047 1.00 16.07 98 VAL A N 1
ATOM 859 C CA . VAL A 1 107 ? 20.107 63.302 99.323 1.00 16.04 98 VAL A CA 1
ATOM 860 C C . VAL A 1 107 ? 21.587 63.019 99.123 1.00 15.23 98 VAL A C 1
ATOM 861 O O . VAL A 1 107 ? 21.983 62.299 98.191 1.00 15.84 98 VAL A O 1
ATOM 865 N N . ILE A 1 108 ? 22.401 63.630 99.990 1.00 14.00 99 ILE A N 1
ATOM 866 C CA . ILE A 1 108 ? 23.860 63.504 99.934 1.00 14.77 99 ILE A CA 1
ATOM 867 C C . ILE A 1 108 ? 24.320 62.805 101.219 1.00 13.95 99 ILE A C 1
ATOM 868 O O . ILE A 1 108 ? 23.917 63.209 102.330 1.00 13.61 99 ILE A O 1
ATOM 873 N N . GLU A 1 109 ? 25.157 61.773 101.062 1.00 13.45 100 GLU A N 1
ATOM 874 C CA . GLU A 1 109 ? 25.715 61.026 102.194 1.00 13.79 100 GLU A CA 1
ATOM 875 C C . GLU A 1 109 ? 27.108 61.560 102.551 1.00 12.85 100 GLU A C 1
ATOM 876 O O . GLU A 1 109 ? 27.923 61.769 101.668 1.00 14.13 100 GLU A O 1
ATOM 882 N N . VAL A 1 110 ? 27.357 61.769 103.839 1.00 12.64 101 VAL A N 1
ATOM 883 C CA . VAL A 1 110 ? 28.651 62.212 104.368 1.00 13.28 101 VAL A CA 1
ATOM 884 C C . VAL A 1 110 ? 29.135 61.232 105.429 1.00 13.43 101 VAL A C 1
ATOM 885 O O . VAL A 1 110 ? 28.336 60.793 106.259 1.00 13.63 101 VAL A O 1
ATOM 889 N N . HIS A 1 111 ? 30.430 60.895 105.396 1.00 13.19 102 HIS A N 1
ATOM 890 C CA . HIS A 1 111 ? 31.096 60.216 106.537 1.00 13.56 102 HIS A CA 1
ATOM 891 C C . HIS A 1 111 ? 32.329 61.019 106.934 1.00 14.11 102 HIS A C 1
ATOM 892 O O . HIS A 1 111 ? 33.061 61.504 106.064 1.00 14.21 102 HIS A O 1
ATOM 899 N N . LEU A 1 112 ? 32.595 61.094 108.231 1.00 14.68 103 LEU A N 1
ATOM 900 C CA . LEU A 1 112 ? 33.805 61.744 108.769 1.00 14.53 103 LEU A CA 1
ATOM 901 C C . LEU A 1 112 ? 35.057 61.044 108.280 1.00 15.97 103 LEU A C 1
ATOM 902 O O . LEU A 1 112 ? 35.987 61.680 107.726 1.00 16.14 103 LEU A O 1
ATOM 907 N N . THR A 1 113 ? 35.058 59.733 108.481 1.00 16.24 104 THR A N 1
ATOM 908 C CA . THR A 1 113 ? 36.181 58.884 108.127 1.00 16.21 104 THR A CA 1
ATOM 909 C C . THR A 1 113 ? 36.036 58.312 106.738 1.00 16.95 104 THR A C 1
ATOM 910 O O . THR A 1 113 ? 34.946 58.260 106.128 1.00 17.39 104 THR A O 1
ATOM 914 N N . ASN A 1 114 ? 37.170 57.910 106.198 1.00 18.28 105 ASN A N 1
ATOM 915 C CA . ASN A 1 114 ? 37.199 57.279 104.919 1.00 19.28 105 ASN A CA 1
ATOM 916 C C . ASN A 1 114 ? 36.823 55.821 105.108 1.00 19.96 105 ASN A C 1
ATOM 917 O O . ASN A 1 114 ? 37.659 54.969 105.454 1.00 19.94 105 ASN A O 1
ATOM 922 N N . ILE A 1 115 ? 35.547 55.521 104.984 1.00 20.67 106 ILE A N 1
ATOM 923 C CA . ILE A 1 115 ? 35.086 54.168 105.279 1.00 21.74 106 ILE A CA 1
ATOM 924 C C . ILE A 1 115 ? 35.638 53.122 104.317 1.00 23.54 106 ILE A C 1
ATOM 925 O O . ILE A 1 115 ? 35.526 51.959 104.599 1.00 25.24 106 ILE A O 1
ATOM 930 N N . GLN A 1 116 ? 36.231 53.559 103.200 1.00 23.28 107 GLN A N 1
ATOM 931 C CA A GLN A 1 116 ? 36.859 52.660 102.227 0.50 23.41 107 GLN A CA 1
ATOM 932 C CA B GLN A 1 116 ? 36.851 52.645 102.239 0.50 23.40 107 GLN A CA 1
ATOM 933 C C . GLN A 1 116 ? 38.211 52.160 102.709 1.00 23.70 107 GLN A C 1
ATOM 934 O O . GLN A 1 116 ? 38.741 51.157 102.155 1.00 24.30 107 GLN A O 1
ATOM 945 N N . ALA A 1 117 ? 38.766 52.848 103.721 1.00 23.02 108 ALA A N 1
ATOM 946 C CA . ALA A 1 117 ? 40.128 52.611 104.221 1.00 22.88 108 ALA A CA 1
ATOM 947 C C . ALA A 1 117 ? 40.154 51.823 105.545 1.00 23.15 108 ALA A C 1
ATOM 948 O O . ALA A 1 117 ? 41.193 51.762 106.200 1.00 23.65 108 ALA A O 1
ATOM 950 N N . ARG A 1 118 ? 39.020 51.275 105.993 1.00 23.70 109 ARG A N 1
ATOM 951 C CA . ARG A 1 118 ? 38.960 50.656 107.319 1.00 23.52 109 ARG A CA 1
ATOM 952 C C . ARG A 1 118 ? 38.634 49.162 107.261 1.00 24.53 109 ARG A C 1
ATOM 953 O O . ARG A 1 118 ? 39.117 48.483 106.351 1.00 25.62 109 ARG A O 1
ATOM 961 N N . GLU A 1 119 ? 37.850 48.624 108.199 1.00 24.78 110 GLU A N 1
ATOM 962 C CA . GLU A 1 119 ? 37.517 47.188 108.203 1.00 25.09 110 GLU A CA 1
ATOM 963 C C . GLU A 1 119 ? 36.662 46.811 106.996 1.00 25.74 110 GLU A C 1
ATOM 964 O O . GLU A 1 119 ? 35.899 47.610 106.487 1.00 24.18 110 GLU A O 1
ATOM 970 N N . GLU A 1 120 ? 36.782 45.571 106.543 1.00 26.74 111 GLU A N 1
ATOM 971 C CA . GLU A 1 120 ? 36.037 45.122 105.372 1.00 26.58 111 GLU A CA 1
ATOM 972 C C . GLU A 1 120 ? 34.507 45.351 105.514 1.00 26.91 111 GLU A C 1
ATOM 973 O O . GLU A 1 120 ? 33.834 45.718 104.536 1.00 26.27 111 GLU A O 1
ATOM 979 N N . PHE A 1 121 ? 33.991 45.169 106.732 1.00 26.14 112 PHE A N 1
ATOM 980 C CA . PHE A 1 121 ? 32.543 45.369 106.989 1.00 25.97 112 PHE A CA 1
ATOM 981 C C . PHE A 1 121 ? 32.066 46.808 106.885 1.00 25.40 112 PHE A C 1
ATOM 982 O O . PHE A 1 121 ? 30.850 47.050 106.787 1.00 25.34 112 PHE A O 1
ATOM 990 N N . ARG A 1 122 ? 32.988 47.769 106.903 1.00 24.02 113 ARG A N 1
ATOM 991 C CA . ARG A 1 122 ? 32.617 49.178 106.686 1.00 24.29 113 ARG A CA 1
ATOM 992 C C . ARG A 1 122 ? 32.647 49.671 105.243 1.00 24.36 113 ARG A C 1
ATOM 993 O O . ARG A 1 122 ? 32.258 50.804 104.994 1.00 24.09 113 ARG A O 1
ATOM 1001 N N . LYS A 1 123 ? 33.145 48.876 104.300 1.00 25.93 114 LYS A N 1
ATOM 1002 C CA . LYS A 1 123 ? 33.310 49.360 102.931 1.00 28.24 114 LYS A CA 1
ATOM 1003 C C . LYS A 1 123 ? 31.967 49.506 102.185 1.00 29.14 114 LYS A C 1
ATOM 1004 O O . LYS A 1 123 ? 31.802 50.458 101.442 1.00 32.68 114 LYS A O 1
ATOM 1010 N N . ASN A 1 124 ? 31.049 48.566 102.383 1.00 29.82 115 ASN A N 1
ATOM 1011 C CA . ASN A 1 124 ? 29.699 48.591 101.748 1.00 28.41 115 ASN A CA 1
ATOM 1012 C C . ASN A 1 124 ? 28.903 49.799 102.279 1.00 26.91 115 ASN A C 1
ATOM 1013 O O . ASN A 1 124 ? 28.906 50.010 103.467 1.00 26.67 115 ASN A O 1
ATOM 1018 N N . SER A 1 125 ? 28.260 50.609 101.423 1.00 24.94 116 SER A N 1
ATOM 1019 C CA . SER A 1 125 ? 27.162 51.469 101.895 1.00 22.58 116 SER A CA 1
ATOM 1020 C C . SER A 1 125 ? 25.894 51.264 101.069 1.00 20.97 116 SER A C 1
ATOM 1021 O O . SER A 1 125 ? 25.812 51.799 99.943 1.00 21.68 116 SER A O 1
ATOM 1024 N N . TYR A 1 126 ? 24.915 50.527 101.620 1.00 19.35 117 TYR A N 1
ATOM 1025 C CA . TYR A 1 126 ? 23.584 50.496 101.005 1.00 18.40 117 TYR A CA 1
ATOM 1026 C C . TYR A 1 126 ? 23.028 51.923 100.826 1.00 17.48 117 TYR A C 1
ATOM 1027 O O . TYR A 1 126 ? 22.437 52.268 99.832 1.00 15.69 117 TYR A O 1
ATOM 1036 N N . THR A 1 127 ? 23.142 52.734 101.851 1.00 15.71 118 THR A N 1
ATOM 1037 C CA . THR A 1 127 ? 22.567 54.061 101.822 1.00 16.39 118 THR A CA 1
ATOM 1038 C C . THR A 1 127 ? 23.276 54.957 100.797 1.00 17.25 118 THR A C 1
ATOM 1039 O O . THR A 1 127 ? 22.650 55.734 100.108 1.00 17.29 118 THR A O 1
ATOM 1043 N N . GLY A 1 128 ? 24.593 54.798 100.698 1.00 18.88 119 GLY A N 1
ATOM 1044 C CA . GLY A 1 128 ? 25.419 55.5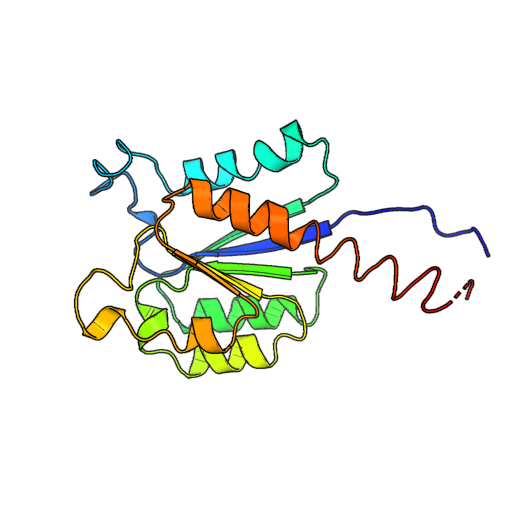83 99.776 1.00 19.56 119 GLY A CA 1
ATOM 1045 C C . GLY A 1 128 ? 25.008 55.333 98.342 1.00 19.76 119 GLY A C 1
ATOM 1046 O O . GLY A 1 128 ? 24.931 56.300 97.553 1.00 20.69 119 GLY A O 1
ATOM 1047 N N . ALA A 1 129 ? 24.716 54.054 98.026 1.00 20.08 120 ALA A N 1
ATOM 1048 C CA . ALA A 1 129 ? 24.258 53.629 96.693 1.00 19.20 120 ALA A CA 1
ATOM 1049 C C . ALA A 1 129 ? 22.910 54.275 96.339 1.00 19.21 120 ALA A C 1
ATOM 1050 O O . ALA A 1 129 ? 22.641 54.549 95.172 1.00 22.70 120 ALA A O 1
ATOM 1052 N N . ALA A 1 130 ? 22.061 54.515 97.336 1.00 16.83 121 ALA A N 1
ATOM 1053 C CA . ALA A 1 130 ? 20.757 55.171 97.138 1.00 16.39 121 ALA A CA 1
ATOM 1054 C C . ALA A 1 130 ? 20.850 56.670 96.983 1.00 16.30 121 ALA A C 1
ATOM 1055 O O . ALA A 1 130 ? 20.019 57.305 96.314 1.00 16.96 121 ALA A O 1
ATOM 1057 N N . CYS A 1 131 ? 21.865 57.247 97.615 1.00 16.45 122 CYS A N 1
ATOM 1058 C CA . CYS A 1 131 ? 22.047 58.717 97.596 1.00 16.20 122 CYS A CA 1
ATOM 1059 C C . CYS A 1 131 ? 22.584 59.129 96.226 1.00 15.82 122 CYS A C 1
ATOM 1060 O O . CYS A 1 131 ? 23.292 58.355 95.545 1.00 18.02 122 CYS A O 1
ATOM 1063 N N . GLY A 1 132 ? 22.322 60.357 95.830 1.00 16.04 123 GLY A N 1
ATOM 1064 C CA . GLY A 1 132 ? 22.999 60.864 94.631 1.00 16.73 123 GLY A CA 1
ATOM 1065 C C . GLY A 1 132 ? 24.535 60.858 94.588 1.00 16.78 123 GLY A C 1
ATOM 1066 O O . GLY A 1 132 ? 25.169 60.617 93.527 1.00 18.00 123 GLY A O 1
ATOM 1067 N N . GLY A 1 133 ? 25.129 61.128 95.738 1.00 14.12 124 GLY A N 1
ATOM 1068 C CA . GLY A 1 133 ? 26.550 61.318 95.914 1.00 14.11 124 GLY A CA 1
ATOM 1069 C C . GLY A 1 133 ? 26.968 61.048 97.344 1.00 12.86 124 GLY A C 1
ATOM 1070 O O . GLY A 1 133 ? 26.149 61.085 98.296 1.00 12.43 124 GLY A O 1
ATOM 1071 N N . VAL A 1 134 ? 28.254 60.743 97.493 1.00 12.75 125 VAL A N 1
ATOM 1072 C CA . VAL A 1 134 ? 28.872 60.397 98.766 1.00 12.81 125 VAL A CA 1
ATOM 1073 C C . VAL A 1 134 ? 30.190 61.147 98.931 1.00 12.63 125 VAL A C 1
ATOM 1074 O O . VAL A 1 134 ? 30.976 61.273 97.961 1.00 13.56 125 VAL A O 1
ATOM 1078 N N . ILE A 1 135 ? 30.410 61.631 100.147 1.00 13.02 126 ILE A N 1
ATOM 1079 C CA . ILE A 1 135 ? 31.620 62.334 100.559 1.00 13.08 126 ILE A CA 1
ATOM 1080 C C . ILE A 1 135 ? 32.173 61.576 101.778 1.00 12.72 126 ILE A C 1
ATOM 1081 O O . ILE A 1 135 ? 31.442 61.367 102.725 1.00 13.01 126 ILE A O 1
ATOM 1086 N N . MET A 1 136 ? 33.445 61.169 101.773 1.00 13.25 127 MET A N 1
ATOM 1087 C CA . MET A 1 136 ? 33.994 60.481 102.956 1.00 13.95 127 MET A CA 1
ATOM 1088 C C . MET A 1 136 ? 35.447 60.833 103.182 1.00 13.85 127 MET A C 1
ATOM 1089 O O . MET A 1 136 ? 36.209 61.010 102.213 1.00 13.98 127 MET A O 1
ATOM 1094 N N . GLY A 1 137 ? 35.819 60.997 104.452 1.00 14.41 128 GLY A N 1
ATOM 1095 C CA . GLY A 1 137 ? 37.232 61.151 104.840 1.00 15.42 128 GLY A CA 1
ATOM 1096 C C . GLY A 1 137 ? 37.733 62.566 105.039 1.00 16.72 128 GLY A C 1
ATOM 1097 O O . GLY A 1 137 ? 38.948 62.762 105.219 1.00 19.76 128 GLY A O 1
ATOM 1098 N N . PHE A 1 138 ? 36.842 63.542 105.055 1.00 16.58 129 PHE A N 1
ATOM 1099 C CA . PHE A 1 138 ? 37.224 64.957 105.229 1.00 17.08 129 PHE A CA 1
ATOM 1100 C C . PHE A 1 138 ? 36.904 65.494 106.623 1.00 17.68 129 PHE A C 1
ATOM 1101 O O . PHE A 1 138 ? 36.946 66.691 106.850 1.00 19.34 129 PHE A O 1
ATOM 1109 N N . GLY A 1 139 ? 36.530 64.622 107.558 1.00 18.50 130 GLY A N 1
ATOM 1110 C CA . GLY A 1 139 ? 36.137 65.109 108.879 1.00 18.14 130 GLY A CA 1
ATOM 1111 C C . GLY A 1 139 ? 34.981 66.122 108.802 1.00 18.03 130 GLY A C 1
ATOM 1112 O O . GLY A 1 139 ? 34.155 66.030 107.881 1.00 17.35 130 GLY A O 1
ATOM 1113 N N . PRO A 1 140 ? 34.869 67.076 109.758 1.00 18.22 131 PRO A N 1
ATOM 1114 C CA . PRO A 1 140 ? 33.813 68.079 109.690 1.00 18.48 131 PRO A CA 1
ATOM 1115 C C . PRO A 1 140 ? 33.709 68.819 108.355 1.00 17.95 131 PRO A C 1
ATOM 1116 O O . PRO A 1 140 ? 32.601 69.213 107.937 1.00 18.48 131 PRO A O 1
ATOM 1120 N N . LEU A 1 141 ? 34.862 69.059 107.716 1.00 17.81 132 LEU A N 1
ATOM 1121 C CA . LEU A 1 141 ? 34.902 69.755 106.438 1.00 17.15 132 LEU A CA 1
ATOM 1122 C C . LEU A 1 141 ? 33.958 69.112 105.396 1.00 15.88 132 LEU A C 1
ATOM 1123 O O . LEU A 1 141 ? 33.360 69.805 104.561 1.00 16.77 132 LEU A O 1
ATOM 1128 N N . GLY A 1 142 ? 33.801 67.785 105.462 1.00 16.27 133 GLY A N 1
ATOM 1129 C CA . GLY A 1 142 ? 32.909 67.086 104.552 1.00 15.59 133 GLY A CA 1
ATOM 1130 C C . GLY A 1 142 ? 31.493 67.617 104.554 1.00 14.68 133 GLY A C 1
ATOM 1131 O O . GLY A 1 142 ? 30.777 67.573 103.527 1.00 14.25 133 GLY A O 1
ATOM 1132 N N . TYR A 1 143 ? 31.034 68.060 105.728 1.00 14.60 134 TYR A N 1
ATOM 1133 C CA . TYR A 1 143 ? 29.702 68.609 105.828 1.00 14.95 134 TYR A CA 1
ATOM 1134 C C . TYR A 1 143 ? 29.541 69.957 105.088 1.00 15.09 134 TYR A C 1
ATOM 1135 O O . TYR A 1 143 ? 28.504 70.212 104.503 1.00 15.62 134 TYR A O 1
ATOM 1144 N N . ASN A 1 144 ? 30.574 70.804 105.127 1.00 15.82 135 ASN A N 1
ATOM 1145 C CA . ASN A 1 144 ? 30.568 72.024 104.352 1.00 16.42 135 ASN A CA 1
ATOM 1146 C C . ASN A 1 144 ? 30.627 71.743 102.844 1.00 14.90 135 ASN A C 1
ATOM 1147 O O . ASN A 1 144 ? 29.984 72.416 102.061 1.00 15.84 135 ASN A O 1
ATOM 1152 N N . MET A 1 145 ? 31.367 70.706 102.448 1.00 13.93 136 MET A N 1
ATOM 1153 C CA . MET A 1 145 ? 31.390 70.266 101.045 1.00 14.61 136 MET A CA 1
ATOM 1154 C C . MET A 1 145 ? 29.985 69.810 100.585 1.00 14.81 136 MET A C 1
ATOM 1155 O O . MET A 1 145 ? 29.551 70.119 99.494 1.00 14.63 136 MET A O 1
ATOM 1160 N N . ALA A 1 146 ? 29.279 69.077 101.453 1.00 14.96 137 ALA A N 1
ATOM 1161 C CA . ALA A 1 146 ? 27.928 68.623 101.178 1.00 15.36 137 ALA A CA 1
ATOM 1162 C C . ALA A 1 146 ? 26.985 69.812 101.0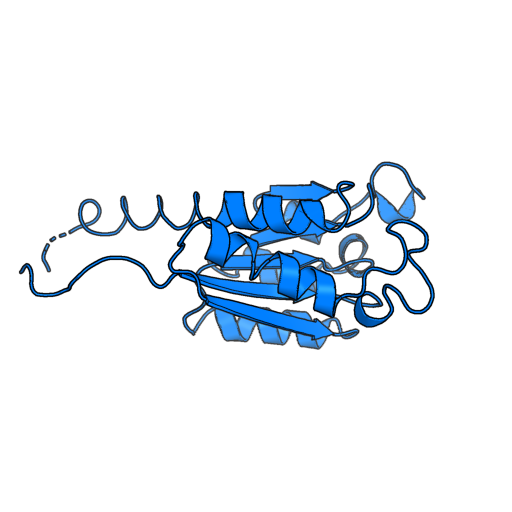46 1.00 15.50 137 ALA A C 1
ATOM 1163 O O . ALA A 1 146 ? 26.131 69.835 100.185 1.00 15.94 137 ALA A O 1
ATOM 1165 N N . LEU A 1 147 ? 27.192 70.823 101.882 1.00 16.49 138 LEU A N 1
ATOM 1166 C CA . LEU A 1 147 ? 26.361 72.020 101.826 1.00 17.47 138 LEU A CA 1
ATOM 1167 C C . LEU A 1 147 ? 26.610 72.804 100.528 1.00 17.19 138 LEU A C 1
ATOM 1168 O O . LEU A 1 147 ? 25.669 73.210 99.853 1.00 17.24 138 LEU A O 1
ATOM 1173 N N . MET A 1 148 ? 27.870 72.989 100.168 1.00 18.01 139 MET A N 1
ATOM 1174 C CA . MET A 1 148 ? 28.242 73.608 98.891 1.00 18.11 139 MET A CA 1
ATOM 1175 C C . MET A 1 148 ? 27.566 72.913 97.711 1.00 17.36 139 MET A C 1
ATOM 1176 O O . MET A 1 148 ? 26.969 73.562 96.847 1.00 18.23 139 MET A O 1
ATOM 1184 N N . ALA A 1 149 ? 27.597 71.583 97.699 1.00 16.88 140 ALA A N 1
ATOM 1185 C CA . ALA A 1 149 ? 26.964 70.837 96.631 1.00 17.03 140 ALA A CA 1
ATOM 1186 C C . ALA A 1 149 ? 25.459 70.999 96.655 1.00 16.52 140 ALA A C 1
ATOM 1187 O O . ALA A 1 149 ? 24.854 71.185 95.628 1.00 17.15 140 ALA A O 1
ATOM 1189 N N . MET A 1 150 ? 24.850 70.874 97.825 1.00 16.17 141 MET A N 1
ATOM 1190 C CA . MET A 1 150 ? 23.389 70.922 97.909 1.00 16.91 141 MET A CA 1
ATOM 1191 C C . MET A 1 150 ? 22.845 72.284 97.463 1.00 17.62 141 MET A C 1
ATOM 1192 O O . MET A 1 150 ? 21.822 72.349 96.781 1.00 17.06 141 MET A O 1
ATOM 1197 N N . VAL A 1 151 ? 23.521 73.353 97.856 1.00 18.62 142 VAL A N 1
ATOM 1198 C CA . VAL A 1 151 ? 23.100 74.700 97.427 1.00 19.62 142 VAL A CA 1
ATOM 1199 C C . VAL A 1 151 ? 23.140 74.829 95.901 1.00 20.25 142 VAL A C 1
ATOM 1200 O O . VAL A 1 151 ? 22.190 75.350 95.288 1.00 20.93 142 VAL A O 1
ATOM 1204 N N . ASN A 1 152 ? 24.200 74.326 95.273 1.00 20.82 143 ASN A N 1
ATOM 1205 C CA A ASN A 1 152 ? 24.305 74.339 93.816 0.50 21.21 143 ASN A CA 1
ATOM 1206 C CA B ASN A 1 152 ? 24.269 74.374 93.823 0.50 21.10 143 ASN A CA 1
ATOM 1207 C C . ASN A 1 152 ? 23.146 73.562 93.187 1.00 21.56 143 ASN A C 1
ATOM 1208 O O . ASN A 1 152 ? 22.474 74.027 92.260 1.00 21.44 143 ASN A O 1
ATOM 1217 N N . ILE A 1 153 ? 22.904 72.358 93.697 1.00 21.51 144 ILE A N 1
ATOM 1218 C CA . ILE A 1 153 ? 21.877 71.504 93.132 1.00 23.60 144 ILE A CA 1
ATOM 1219 C C . ILE A 1 153 ? 20.482 72.143 93.256 1.00 25.59 144 ILE A C 1
ATOM 1220 O O . ILE A 1 153 ? 19.726 72.191 92.283 1.00 25.14 144 ILE A O 1
ATOM 1225 N N . LEU A 1 154 ? 20.163 72.634 94.443 1.00 28.83 145 LEU A N 1
ATOM 1226 C CA . LEU A 1 154 ? 18.840 73.214 94.695 1.00 32.72 145 LEU A CA 1
ATOM 1227 C C . LEU A 1 154 ? 18.621 74.534 93.941 1.00 35.71 145 LEU A C 1
ATOM 1228 O O . LEU A 1 154 ? 17.501 74.819 93.523 1.00 34.71 145 LEU A O 1
ATOM 1233 N N A ALA A 1 155 ? 19.685 75.307 93.736 0.50 34.58 146 ALA A N 1
ATOM 1234 N N B ALA A 1 155 ? 19.682 75.330 93.809 0.50 40.00 146 ALA A N 1
ATOM 1235 C CA A ALA A 1 155 ? 19.580 76.560 92.976 0.50 34.98 146 ALA A CA 1
ATOM 1236 C CA B ALA A 1 155 ? 19.580 76.674 93.232 0.50 43.60 146 ALA A CA 1
ATOM 1237 C C A ALA A 1 155 ? 19.309 76.302 91.495 0.50 35.44 146 ALA A C 1
ATOM 1238 C C B ALA A 1 155 ? 18.924 76.652 91.864 0.50 46.88 146 ALA A C 1
ATOM 1239 O O A ALA A 1 155 ? 18.570 77.055 90.843 0.50 35.26 146 ALA A O 1
ATOM 1240 O O B ALA A 1 155 ? 18.128 77.531 91.529 0.50 47.02 146 ALA A O 1
ATOM 1243 N N A GLU A 1 156 ? 19.912 75.248 90.963 0.50 35.83 147 GLU A N 1
ATOM 1244 N N B GLU A 1 156 ? 19.258 75.641 91.075 0.50 50.07 147 GLU A N 1
ATOM 1245 C CA A GLU A 1 156 ? 19.750 74.913 89.554 0.50 36.95 147 GLU A CA 1
ATOM 1246 C CA B GLU A 1 156 ? 18.703 75.523 89.738 0.50 52.26 147 GLU A CA 1
ATOM 1247 C C A GLU A 1 156 ? 18.387 74.264 89.288 0.50 37.94 147 GLU A C 1
ATOM 1248 C C B GLU A 1 156 ? 17.254 75.040 89.784 0.50 54.16 147 GLU A C 1
ATOM 1249 O O A GLU A 1 156 ? 17.784 74.491 88.236 0.50 37.77 147 GLU A O 1
ATOM 1250 O O B GLU A 1 156 ? 16.444 75.406 88.936 0.50 54.34 147 GLU A O 1
ATOM 1261 N N A MET A 1 157 ? 17.899 73.472 90.240 0.50 39.50 148 MET A N 1
ATOM 1262 N N B MET A 1 157 ? 16.927 74.230 90.785 0.50 55.79 148 MET A N 1
ATOM 1263 C CA A MET A 1 157 ? 16.577 72.848 90.118 0.50 40.95 148 MET A CA 1
ATOM 1264 C CA B MET A 1 157 ? 15.556 73.760 90.957 0.50 56.79 148 MET A CA 1
ATOM 1265 C C A MET A 1 157 ? 15.481 73.912 90.041 0.50 42.57 148 MET A C 1
ATOM 1266 C C B MET A 1 157 ? 14.655 74.923 91.355 0.50 57.72 148 MET A C 1
ATOM 1267 O O A MET A 1 157 ? 14.518 73.764 89.292 0.50 42.40 148 MET A O 1
ATOM 1268 O O B MET A 1 157 ? 13.539 75.055 90.853 0.50 57.66 148 MET A O 1
ATOM 1277 N N A LYS A 1 158 ? 15.631 74.985 90.813 0.50 44.52 149 LYS A N 1
ATOM 1278 N N B LYS A 1 158 ? 15.147 75.768 92.256 0.50 58.55 149 LYS A N 1
ATOM 1279 C CA A LYS A 1 158 ? 14.674 76.096 90.763 0.50 46.1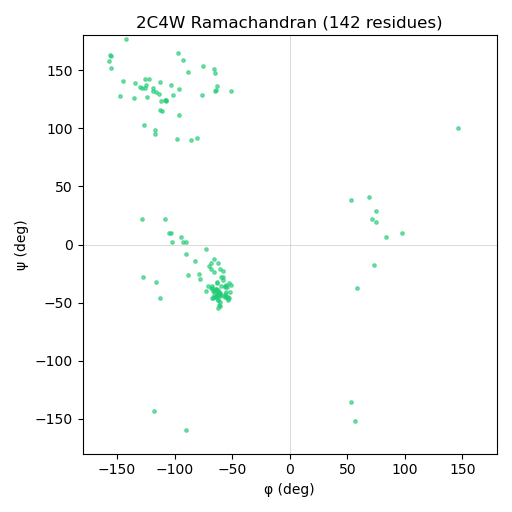0 149 LYS A CA 1
ATOM 1280 C CA B LYS A 1 158 ? 14.371 76.907 92.743 0.50 59.26 149 LYS A CA 1
ATOM 1281 C C A LYS A 1 158 ? 14.685 76.780 89.398 0.50 47.33 149 LYS A C 1
ATOM 1282 C C B LYS A 1 158 ? 14.198 77.951 91.651 0.50 59.85 149 LYS A C 1
ATOM 1283 O O A LYS A 1 158 ? 13.651 76.896 88.743 0.50 47.33 149 LYS A O 1
ATOM 1284 O O B LYS A 1 158 ? 13.181 78.641 91.598 0.50 59.70 149 LYS A O 1
ATOM 1291 N N A ALA A 1 159 ? 15.857 77.249 88.983 0.50 48.80 150 ALA A N 1
ATOM 1292 N N B ALA A 1 159 ? 15.205 78.064 90.790 0.50 60.59 150 ALA A N 1
ATOM 1293 C CA A ALA A 1 159 ? 16.004 77.890 87.684 0.50 49.90 150 ALA A CA 1
ATOM 1294 C CA B ALA A 1 159 ? 15.145 78.972 89.653 0.50 61.30 150 ALA A CA 1
ATOM 1295 C C A ALA A 1 159 ? 15.202 77.127 86.630 0.50 51.09 150 ALA A C 1
ATOM 1296 C C B ALA A 1 159 ? 13.989 78.568 88.753 0.50 61.94 150 ALA A C 1
ATOM 1297 O O A ALA A 1 159 ? 14.347 77.693 85.948 0.50 51.02 150 ALA A O 1
ATOM 1298 O O B ALA A 1 159 ? 13.127 79.386 88.419 0.50 61.86 150 ALA A O 1
ATOM 1301 N N A PHE A 1 160 ? 15.490 75.838 86.504 0.50 52.62 151 PHE A N 1
ATOM 1302 N N B PHE 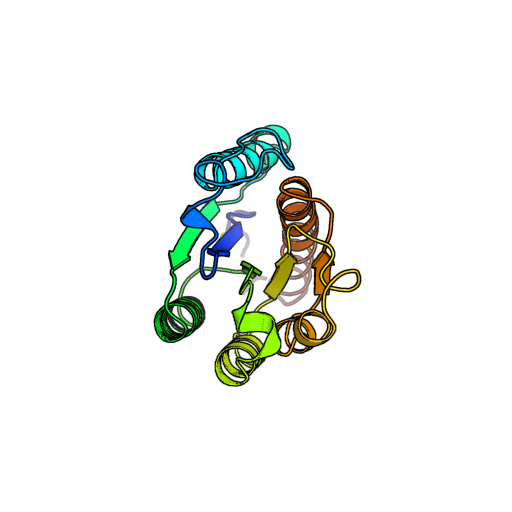A 1 160 ? 13.976 77.297 88.367 0.50 62.86 151 PHE A N 1
ATOM 1303 C CA A PHE A 1 160 ? 14.781 74.975 85.571 0.50 53.12 151 PHE A CA 1
ATOM 1304 C CA B PHE A 1 160 ? 12.919 76.765 87.516 0.50 64.10 151 PHE A CA 1
ATOM 1305 C C A PHE A 1 160 ? 13.277 75.027 85.826 0.50 53.62 151 PHE A C 1
ATOM 1306 C C B PHE A 1 160 ? 11.545 77.122 88.077 0.50 65.52 151 PHE A C 1
ATOM 1307 O O A PHE A 1 160 ? 12.527 75.618 85.054 0.50 53.40 151 PHE A O 1
ATOM 1308 O O B PHE A 1 160 ? 10.702 77.673 87.371 0.50 65.58 151 PHE A O 1
ATOM 1317 N N A GLN A 1 161 ? 12.847 74.388 86.909 0.50 53.87 152 GLN A N 1
ATOM 1318 N N B GLN A 1 161 ? 11.336 76.807 89.353 0.50 67.80 152 GLN A N 1
ATOM 1319 C CA A GLN A 1 161 ? 11.427 74.283 87.249 0.50 54.01 152 GLN A CA 1
ATOM 1320 C CA B GLN A 1 161 ? 10.034 76.985 89.999 0.50 69.66 152 GLN A CA 1
ATOM 1321 C C A GLN A 1 161 ? 10.649 75.544 86.885 0.50 54.23 152 GLN A C 1
ATOM 1322 C C B GLN A 1 161 ? 9.643 78.455 90.129 0.50 71.47 152 GLN A C 1
ATOM 1323 O O A GLN A 1 161 ? 9.826 75.544 85.967 0.50 54.45 152 GLN A O 1
ATOM 1324 O O B GLN A 1 161 ? 8.486 78.818 89.918 0.50 71.50 152 GLN A O 1
ATOM 1331 N N A GLU A 1 162 ? 10.910 76.617 87.626 0.50 54.18 153 GLU A N 1
ATOM 1332 N N B GLU A 1 162 ? 10.611 79.295 90.478 0.50 73.63 153 GLU A N 1
ATOM 1333 C CA A GLU A 1 162 ? 10.141 77.846 87.494 0.50 54.01 153 GLU A CA 1
ATOM 1334 C CA B GLU A 1 162 ? 10.349 80.715 90.683 0.50 75.33 153 GLU A CA 1
ATOM 1335 C C A GLU A 1 162 ? 10.510 78.600 86.230 0.50 53.91 153 GLU A C 1
ATOM 1336 C C B GLU A 1 162 ? 9.760 81.360 89.429 0.50 76.91 153 GLU A C 1
ATOM 1337 O O A GLU A 1 162 ? 10.678 78.011 85.161 0.50 53.89 153 GLU A O 1
ATOM 1338 O O B GLU A 1 162 ? 9.029 82.348 89.512 0.50 77.03 153 GLU A O 1
ATOM 1345 N N A ALA A 1 163 ? 10.630 79.915 86.366 0.50 53.67 154 ALA A N 1
ATOM 1346 N N B ALA A 1 163 ? 10.073 80.789 88.270 0.50 78.60 154 ALA A N 1
ATOM 1347 C CA A ALA A 1 163 ? 10.937 80.764 85.235 0.50 53.40 154 ALA A CA 1
ATOM 1348 C CA B ALA A 1 163 ? 9.605 81.333 86.997 0.50 79.66 154 ALA A CA 1
ATOM 1349 C C A ALA A 1 163 ? 10.907 79.918 83.971 0.50 53.18 154 ALA A C 1
ATOM 1350 C C B ALA A 1 163 ? 8.221 80.803 86.627 0.50 80.73 154 ALA A C 1
ATOM 1351 O O A ALA A 1 163 ? 10.023 80.074 83.124 0.50 53.35 154 ALA A O 1
ATOM 1352 O O B ALA A 1 163 ? 7.435 81.498 85.985 0.50 80.83 154 ALA A O 1
ATOM 1355 N N A GLN A 1 164 ? 11.872 79.011 83.858 0.50 52.83 155 GLN A N 1
ATOM 1356 N N B GLN A 1 164 ? 7.931 79.570 87.025 0.50 81.64 155 GLN A N 1
ATOM 1357 C CA A GLN A 1 164 ? 11.968 78.148 82.692 0.50 52.52 155 GLN A CA 1
ATOM 1358 C CA B GLN A 1 164 ? 6.621 78.981 86.777 0.50 82.06 155 GLN A CA 1
ATOM 1359 C C A GLN A 1 164 ? 10.797 77.171 82.656 0.50 52.28 155 GLN A C 1
ATOM 1360 C C B GLN A 1 164 ? 5.583 79.640 87.678 0.50 82.48 155 GLN A C 1
ATOM 1361 O O A GLN A 1 164 ? 9.945 77.245 81.772 0.50 52.47 155 GLN A O 1
ATOM 1362 O O B GLN A 1 164 ? 4.381 79.552 87.431 0.50 82.55 155 GLN A O 1
ATOM 1365 N N A LYS A 1 165 ? 10.749 76.258 83.618 0.50 52.04 156 LYS A N 1
ATOM 1366 N N B LYS A 1 165 ? 6.062 80.304 88.725 0.50 82.54 156 LYS A N 1
ATOM 1367 C CA A LYS A 1 165 ? 9.678 75.269 83.658 0.50 51.91 156 LYS A CA 1
ATOM 1368 C CA B LYS A 1 165 ? 5.186 80.988 89.669 0.50 82.32 156 LYS A CA 1
ATOM 1369 C C A LYS A 1 165 ? 8.365 75.897 83.203 0.50 51.77 156 LYS A C 1
ATOM 1370 C C B LYS A 1 165 ? 4.889 82.406 89.193 0.50 81.79 156 LYS A C 1
ATOM 1371 O O A LYS A 1 165 ? 7.661 75.336 82.365 0.50 51.90 156 LYS A O 1
ATOM 1372 O O B LYS A 1 165 ? 3.793 82.923 89.403 0.50 81.79 156 LYS A O 1
ATOM 1379 N N A ASN A 1 166 ? 8.041 77.060 83.760 0.50 51.61 157 ASN A N 1
ATOM 1380 N N B ASN A 1 166 ? 5.875 83.026 88.552 0.50 80.85 157 ASN A N 1
ATOM 1381 C CA A ASN A 1 166 ? 6.826 77.782 83.383 0.50 51.58 157 ASN A CA 1
ATOM 1382 C CA B ASN A 1 166 ? 5.711 84.363 87.989 0.50 79.88 157 ASN A CA 1
ATOM 1383 C C A ASN A 1 166 ? 7.143 78.948 82.454 0.50 51.58 157 ASN A C 1
ATOM 1384 C C B ASN A 1 166 ? 5.130 84.303 86.581 0.50 78.90 157 ASN A C 1
ATOM 1385 O O A ASN A 1 166 ? 6.344 79.304 81.586 0.50 51.79 157 ASN A O 1
ATOM 1386 O O B ASN A 1 166 ? 5.004 85.325 85.907 0.50 78.79 157 ASN A O 1
ATOM 1392 N N . ASN A 1 167 ? 4.770 83.101 86.145 0.50 77.59 158 ASN A N 1
ATOM 1393 C CA . ASN A 1 167 ? 4.262 82.898 84.792 0.50 76.62 158 ASN A CA 1
ATOM 1394 C C . ASN A 1 167 ? 3.094 81.912 84.761 0.50 75.58 158 ASN A C 1
ATOM 1395 O O . ASN A 1 167 ? 2.874 81.228 83.760 0.50 75.39 158 ASN A O 1
ATOM 1400 N N . PRO A 1 168 ? 2.337 81.847 85.865 0.50 74.54 159 PRO A N 1
ATOM 1401 C CA . PRO A 1 168 ? 1.169 80.983 86.019 0.50 74.39 159 PRO A CA 1
ATOM 1402 C C . PRO A 1 168 ? 0.090 81.258 84.975 0.50 73.97 159 PRO A C 1
ATOM 1403 O O . PRO A 1 168 ? 0.191 80.784 83.845 0.50 73.80 159 PRO A O 1
#

Secondary structure (DSSP, 8-state):
---S-----EEEEEEE-TTGGGBTTTB-GGGTS--HHHHHHHHHHHHHHTT--EEEEEEE-S-HHHHHHHHHHHHSSS--EEEEE-GGGGGT-HHHHHHHHTSSS-EEEEESS-GGGS-GGGT--HHHHHSSEEEESSTTHHHHHHHHHHHHHHHHHHHIIIIIT---

CATH classification: 3.40.50.9100

Foldseek 3Di:
DQPFDDDPFAEEEEEEEPPLQCQLVVDDCVVPSQGPVNLVVVLVVLCVVVVGRYHYDYYYDHDPVVLLVVLVVVLPDDHQEYEYENDLCQLPDLPNLVSLLPSPHAYEYEEQADQCPDDPSSNHGSNCVSHPYYYHHNHSVRVSVVVVVRCVVVVVVRVVVSVVVVVD

Radius of gyration: 16.6 Å; Cα contacts (8 Å, |Δi|>4): 288; chains: 1; bounding box: 40×44×42 Å